Protein AF-A0A8S3TKT0-F1 (afdb_monomer_lite)

Radius of gyration: 25.83 Å; chains: 1; bounding box: 75×50×71 Å

InterPro domains:
  IPR011990 Tetratricopeptide-like helical domain superfamily [G3DSA:1.25.40.10] (31-159)

pLDDT: mean 78.7, std 15.91, range [31.61, 95.31]

Organism: Mytilus edulis (NCBI:txid6550)

Structure (mmCIF, N/CA/C/O backbone):
data_AF-A0A8S3TKT0-F1
#
_entry.id   AF-A0A8S3TKT0-F1
#
loop_
_atom_site.group_PDB
_atom_site.id
_atom_site.type_symbol
_atom_site.label_atom_id
_atom_site.label_alt_id
_atom_site.label_comp_id
_atom_site.label_asym_id
_atom_site.label_entity_id
_atom_site.label_seq_id
_atom_site.pdbx_PDB_ins_code
_atom_site.Cartn_x
_atom_site.Cartn_y
_atom_site.Cartn_z
_atom_site.occupancy
_atom_site.B_iso_or_equiv
_atom_site.auth_seq_id
_atom_site.auth_comp_id
_atom_site.auth_asym_id
_atom_site.auth_atom_id
_atom_site.pdbx_PDB_model_num
ATOM 1 N N . MET A 1 1 ? 49.361 -14.511 18.646 1.00 36.69 1 MET A N 1
ATOM 2 C CA . MET A 1 1 ? 49.150 -13.772 17.383 1.00 36.69 1 MET A CA 1
ATOM 3 C C . MET A 1 1 ? 47.961 -12.845 17.570 1.00 36.69 1 MET A C 1
ATOM 5 O O . MET A 1 1 ? 46.878 -13.327 17.867 1.00 36.69 1 MET A O 1
ATOM 9 N N . LYS A 1 2 ? 48.188 -11.526 17.528 1.00 31.61 2 LYS A N 1
ATOM 10 C CA . LYS A 1 2 ? 47.148 -10.502 17.701 1.00 31.61 2 LYS A CA 1
ATOM 11 C C . LYS A 1 2 ? 46.419 -10.312 16.368 1.00 31.61 2 LYS A C 1
ATOM 13 O O . LYS A 1 2 ? 47.045 -9.884 15.406 1.00 31.61 2 LYS A O 1
ATOM 18 N N . PHE A 1 3 ? 45.121 -10.601 16.321 1.00 34.97 3 PHE A N 1
ATOM 19 C CA . PHE A 1 3 ? 44.248 -10.113 15.254 1.00 34.97 3 PHE A CA 1
ATOM 20 C C . PHE A 1 3 ? 43.991 -8.626 15.510 1.00 34.97 3 PHE A C 1
ATOM 22 O O . PHE A 1 3 ? 43.277 -8.271 16.445 1.00 34.97 3 PHE A O 1
ATOM 29 N N . SER A 1 4 ? 44.623 -7.759 14.723 1.00 37.38 4 SER A N 1
ATOM 30 C CA . SER A 1 4 ? 44.401 -6.315 14.760 1.00 37.38 4 SER A CA 1
ATOM 31 C C . SER A 1 4 ? 43.929 -5.827 13.397 1.00 37.38 4 SER A C 1
ATOM 33 O O . SER A 1 4 ? 44.510 -6.173 12.375 1.00 37.38 4 SER A O 1
ATOM 35 N N . SER A 1 5 ? 42.912 -4.965 13.457 1.00 43.88 5 SER A N 1
ATOM 36 C CA . SER A 1 5 ? 42.604 -3.879 12.519 1.00 43.88 5 SER A CA 1
ATOM 37 C C . SER A 1 5 ? 42.276 -4.237 11.066 1.00 43.88 5 SER A C 1
ATOM 39 O O . SER A 1 5 ? 43.115 -4.083 10.191 1.00 43.88 5 SER A O 1
ATOM 41 N N . ASN A 1 6 ? 41.001 -4.544 10.795 1.00 44.22 6 ASN A N 1
ATOM 42 C CA . ASN A 1 6 ? 40.416 -4.406 9.448 1.00 44.22 6 ASN A CA 1
ATOM 43 C C . ASN A 1 6 ? 39.113 -3.578 9.405 1.00 44.22 6 ASN A C 1
ATOM 45 O O . ASN A 1 6 ? 38.441 -3.528 8.385 1.00 44.22 6 ASN A O 1
ATOM 49 N N . LYS A 1 7 ? 38.742 -2.888 10.497 1.00 43.56 7 LYS A N 1
ATOM 50 C CA . LYS A 1 7 ? 37.567 -1.989 10.511 1.00 43.56 7 LYS A CA 1
ATOM 51 C C . LYS A 1 7 ? 37.851 -0.580 9.975 1.00 43.56 7 LYS A C 1
ATOM 53 O O . LYS A 1 7 ? 36.923 0.095 9.552 1.00 43.56 7 LYS A O 1
ATOM 58 N N . TYR A 1 8 ? 39.111 -0.141 9.980 1.00 43.12 8 TYR A N 1
ATOM 59 C CA . TYR A 1 8 ? 39.478 1.230 9.605 1.00 43.12 8 TYR A CA 1
ATOM 60 C C . TYR A 1 8 ? 39.622 1.451 8.090 1.00 43.12 8 TYR A C 1
ATOM 62 O O . TYR A 1 8 ? 39.417 2.574 7.646 1.00 43.12 8 TYR A O 1
ATOM 70 N N . SER A 1 9 ? 39.907 0.409 7.296 1.00 46.78 9 SER A N 1
ATOM 71 C CA . SER A 1 9 ? 40.050 0.552 5.833 1.00 46.78 9 SER A CA 1
ATOM 72 C C . SER A 1 9 ? 38.696 0.682 5.120 1.00 46.78 9 SER A C 1
ATOM 74 O O . SER A 1 9 ? 38.563 1.443 4.171 1.00 46.78 9 SER A O 1
ATOM 76 N N . TYR A 1 10 ? 37.651 0.021 5.625 1.00 44.25 10 TYR A N 1
ATOM 77 C CA . TYR A 1 10 ? 36.333 0.055 4.985 1.00 44.25 10 TYR A CA 1
ATOM 78 C C . TYR A 1 10 ? 35.676 1.446 5.058 1.00 44.25 10 TYR A C 1
ATOM 80 O O . TYR A 1 10 ? 35.032 1.892 4.114 1.00 44.25 10 TYR A O 1
ATOM 88 N N . PHE A 1 11 ? 35.874 2.167 6.169 1.00 47.75 11 PHE A N 1
ATOM 89 C CA . PHE A 1 11 ? 35.359 3.531 6.344 1.00 47.75 11 PHE A CA 1
ATOM 90 C C . PHE A 1 11 ? 36.111 4.566 5.499 1.00 47.75 11 PHE A C 1
ATOM 92 O O . PHE A 1 11 ? 35.485 5.495 4.985 1.00 47.75 11 PHE A O 1
ATOM 99 N N . SER A 1 12 ? 37.431 4.416 5.326 1.00 55.03 12 SER A N 1
ATOM 100 C CA . SER A 1 12 ? 38.197 5.292 4.432 1.00 55.03 12 SER A CA 1
ATOM 101 C C . SER A 1 12 ? 37.794 5.098 2.973 1.00 55.03 12 SER A C 1
ATOM 103 O O . SER A 1 12 ? 37.697 6.082 2.241 1.00 55.03 12 SER A O 1
ATOM 105 N N . ASP A 1 13 ? 37.477 3.867 2.568 1.00 58.28 13 ASP A N 1
ATOM 106 C CA . ASP A 1 13 ? 37.045 3.559 1.202 1.00 58.28 13 ASP A CA 1
ATOM 107 C C . ASP A 1 13 ? 35.640 4.099 0.915 1.00 58.28 13 ASP A C 1
ATOM 109 O O . ASP A 1 13 ? 35.394 4.637 -0.164 1.00 58.28 13 ASP A O 1
ATOM 113 N N . LEU A 1 14 ? 34.732 4.057 1.895 1.00 59.50 14 LEU A N 1
ATOM 114 C CA . LEU A 1 14 ? 33.384 4.624 1.774 1.00 59.50 14 LEU A CA 1
ATOM 115 C C . LEU A 1 14 ? 33.411 6.153 1.705 1.00 59.50 14 LEU A C 1
ATOM 117 O O . LEU A 1 14 ? 32.697 6.736 0.895 1.00 59.50 14 LEU A O 1
ATOM 121 N N . ASN A 1 15 ? 34.273 6.800 2.493 1.00 64.69 15 ASN A N 1
ATOM 122 C CA . ASN A 1 15 ? 34.452 8.249 2.435 1.00 64.69 15 ASN A CA 1
ATOM 123 C C . ASN A 1 15 ? 35.108 8.670 1.110 1.00 64.69 15 ASN A C 1
ATOM 125 O O . ASN A 1 15 ? 34.650 9.604 0.468 1.00 64.69 15 ASN A O 1
ATOM 129 N N . THR A 1 16 ? 36.121 7.937 0.643 1.00 68.38 16 THR A N 1
ATOM 130 C CA . THR A 1 16 ? 36.757 8.183 -0.664 1.00 68.38 16 THR A CA 1
ATOM 131 C C . THR A 1 16 ? 35.768 7.990 -1.813 1.00 68.38 16 THR A C 1
ATOM 133 O O . THR A 1 16 ? 35.671 8.842 -2.692 1.00 68.38 16 THR A O 1
ATOM 136 N N . THR A 1 17 ? 34.973 6.918 -1.777 1.00 65.12 17 THR A N 1
ATOM 137 C CA . THR A 1 17 ? 33.925 6.649 -2.771 1.00 65.12 17 THR A CA 1
ATOM 138 C C . THR A 1 17 ? 32.843 7.721 -2.719 1.00 65.12 17 THR A C 1
ATOM 140 O O . THR A 1 17 ? 32.454 8.230 -3.763 1.00 65.12 17 THR A O 1
ATOM 143 N N . TYR A 1 18 ? 32.405 8.132 -1.525 1.00 66.06 18 TYR A N 1
ATOM 144 C CA . TYR A 1 18 ? 31.456 9.228 -1.349 1.00 66.06 18 TYR A CA 1
ATOM 145 C C . TYR A 1 18 ? 31.991 10.530 -1.939 1.00 66.06 18 TYR A C 1
ATOM 147 O O . TYR A 1 18 ? 31.267 11.188 -2.671 1.00 66.06 18 TYR A O 1
ATOM 155 N N . GLN A 1 19 ? 33.256 10.880 -1.693 1.00 67.94 19 GLN A N 1
ATOM 156 C CA . GLN A 1 19 ? 33.866 12.082 -2.260 1.00 67.94 19 GLN A CA 1
ATOM 157 C C . GLN A 1 19 ? 33.950 12.001 -3.788 1.00 67.94 19 GLN A C 1
ATOM 159 O O . GLN A 1 19 ? 33.503 12.926 -4.451 1.00 67.94 19 GLN A O 1
ATOM 164 N N . ILE A 1 20 ? 34.417 10.882 -4.355 1.00 67.31 20 ILE A N 1
ATOM 165 C CA . ILE A 1 20 ? 34.498 10.672 -5.813 1.00 67.31 20 ILE A CA 1
ATOM 166 C C . ILE A 1 20 ? 33.113 10.751 -6.462 1.00 67.31 20 ILE A C 1
ATOM 168 O O . ILE A 1 20 ? 32.944 11.370 -7.512 1.00 67.31 20 ILE A O 1
ATOM 172 N N . VAL A 1 21 ? 32.113 10.125 -5.846 1.00 62.31 21 VAL A N 1
ATOM 173 C CA . VAL A 1 21 ? 30.728 10.140 -6.318 1.00 62.31 21 VAL A CA 1
ATOM 174 C C . VAL A 1 21 ? 30.144 11.546 -6.184 1.00 62.31 21 VAL A C 1
ATOM 176 O O . VAL A 1 21 ? 29.580 12.050 -7.142 1.00 62.31 21 VAL A O 1
ATOM 179 N N . ASN A 1 22 ? 30.351 12.229 -5.062 1.00 64.75 22 ASN A N 1
ATOM 180 C CA . ASN A 1 22 ? 29.853 13.583 -4.825 1.00 64.75 22 ASN A CA 1
ATOM 181 C C . ASN A 1 22 ? 30.514 14.632 -5.736 1.00 64.75 22 ASN A C 1
ATOM 183 O O . ASN A 1 22 ? 29.881 15.620 -6.085 1.00 64.75 22 ASN A O 1
ATOM 187 N N . THR A 1 23 ? 31.765 14.420 -6.158 1.00 64.81 23 THR A N 1
ATOM 188 C CA . THR A 1 23 ? 32.443 15.296 -7.128 1.00 64.81 23 THR A CA 1
ATOM 189 C C . THR A 1 23 ? 32.035 15.036 -8.578 1.00 64.81 23 THR A C 1
ATOM 191 O O . THR A 1 23 ? 32.169 15.932 -9.403 1.00 64.81 23 THR A O 1
ATOM 194 N N . ASN A 1 24 ? 31.555 13.827 -8.903 1.00 62.38 24 ASN A N 1
ATOM 195 C CA . ASN A 1 24 ? 31.247 13.417 -10.281 1.00 62.38 24 ASN A CA 1
ATOM 196 C C . ASN A 1 24 ? 29.740 13.285 -10.574 1.00 62.38 24 ASN A C 1
ATOM 198 O O . ASN A 1 24 ? 29.344 13.264 -11.739 1.00 62.38 24 ASN A O 1
ATOM 202 N N . ILE A 1 25 ? 28.889 13.193 -9.549 1.00 61.44 25 ILE A N 1
ATOM 203 C CA . ILE A 1 25 ? 27.432 13.241 -9.679 1.00 61.44 25 ILE A CA 1
ATOM 204 C C . ILE A 1 25 ? 27.006 14.703 -9.604 1.00 61.44 25 ILE A C 1
ATOM 206 O O . ILE A 1 25 ? 26.959 15.308 -8.538 1.00 61.44 25 ILE A O 1
ATOM 210 N N . VAL A 1 26 ? 26.667 15.261 -10.763 1.00 63.19 26 VAL A N 1
ATOM 211 C CA . VAL A 1 26 ? 26.196 16.646 -10.891 1.00 63.19 26 VAL A CA 1
ATOM 212 C C . VAL A 1 26 ? 24.841 16.845 -10.187 1.00 63.19 26 VAL A C 1
ATOM 214 O O . VAL A 1 26 ? 24.571 17.934 -9.684 1.00 63.19 26 VAL A O 1
ATOM 217 N N . HIS A 1 27 ? 24.009 15.798 -10.077 1.00 69.75 27 HIS A N 1
ATOM 218 C CA . HIS A 1 27 ? 22.681 15.856 -9.451 1.00 69.75 27 HIS A CA 1
ATOM 219 C C . HIS A 1 27 ? 22.395 14.630 -8.577 1.00 69.75 27 HIS A C 1
ATOM 221 O O . HIS A 1 27 ? 22.236 13.515 -9.075 1.00 69.75 27 HIS A O 1
ATOM 227 N N . TRP A 1 28 ? 22.302 14.845 -7.267 1.00 78.81 28 TRP A N 1
ATOM 228 C CA . TRP A 1 28 ? 21.787 13.839 -6.343 1.00 78.81 28 TRP A CA 1
ATOM 229 C C . TRP A 1 28 ? 20.269 13.700 -6.495 1.00 78.81 28 TRP A C 1
ATOM 231 O O . TRP A 1 28 ? 19.602 14.724 -6.670 1.00 78.81 28 TRP A O 1
ATOM 241 N N . PRO A 1 29 ? 19.712 12.475 -6.384 1.00 82.69 29 PRO A N 1
ATOM 242 C CA . PRO A 1 29 ? 18.270 12.284 -6.359 1.00 82.69 29 PRO A CA 1
ATOM 243 C C . PRO A 1 29 ? 17.635 13.159 -5.279 1.00 82.69 29 PRO A C 1
ATOM 245 O O . PRO A 1 29 ? 18.009 13.097 -4.104 1.00 82.69 29 PRO A O 1
ATOM 248 N N . GLY A 1 30 ? 16.692 13.992 -5.696 1.00 87.06 30 GLY A N 1
ATOM 249 C CA . GLY A 1 30 ? 15.984 14.911 -4.825 1.00 87.06 30 GLY A CA 1
ATOM 250 C C . GLY A 1 30 ? 14.761 14.270 -4.178 1.00 87.06 30 GLY A C 1
ATOM 251 O O . GLY A 1 30 ? 14.436 13.095 -4.365 1.00 87.06 30 GLY A O 1
ATOM 252 N N . GLU A 1 31 ? 14.008 15.083 -3.439 1.00 87.69 31 GLU A N 1
ATOM 253 C CA . GLU A 1 31 ? 12.739 14.646 -2.855 1.00 87.69 31 GLU A CA 1
ATOM 254 C C . GLU A 1 31 ? 11.741 14.171 -3.924 1.00 87.69 31 GLU A C 1
ATOM 256 O O . GLU A 1 31 ? 11.019 13.193 -3.706 1.00 87.69 31 GLU A O 1
ATOM 261 N N . TYR A 1 32 ? 11.751 14.821 -5.093 1.00 89.62 32 TYR A N 1
ATOM 262 C CA . TYR A 1 32 ? 10.941 14.433 -6.244 1.00 89.62 32 TYR A CA 1
ATOM 263 C C . TYR A 1 32 ? 11.237 13.000 -6.697 1.00 89.62 32 TYR A C 1
ATOM 265 O O . TYR A 1 32 ? 10.304 12.216 -6.858 1.00 89.62 32 TYR A O 1
ATOM 273 N N . ASP A 1 33 ? 12.511 12.628 -6.828 1.00 90.88 33 ASP A N 1
ATOM 274 C CA . ASP A 1 33 ? 12.913 11.293 -7.282 1.00 90.88 33 ASP A CA 1
ATOM 275 C C . ASP A 1 33 ? 12.504 10.214 -6.279 1.00 90.88 33 ASP A C 1
ATOM 277 O O . ASP A 1 33 ? 12.024 9.145 -6.661 1.00 90.88 33 ASP A O 1
ATOM 281 N N . VAL A 1 34 ? 12.607 10.511 -4.979 1.00 90.25 34 VAL A N 1
ATOM 282 C CA . VAL A 1 34 ? 12.120 9.613 -3.922 1.00 90.25 34 VAL A CA 1
ATOM 283 C C . VAL A 1 34 ? 10.603 9.449 -4.011 1.00 90.25 34 VAL A C 1
ATOM 285 O O . VAL A 1 34 ? 10.096 8.328 -3.914 1.00 90.25 34 VAL A O 1
ATOM 288 N N . LYS A 1 35 ? 9.866 10.547 -4.222 1.00 92.75 35 LYS A N 1
ATOM 289 C CA . LYS A 1 35 ? 8.407 10.506 -4.369 1.00 92.75 35 LYS A CA 1
ATOM 290 C C . LYS A 1 35 ? 7.990 9.705 -5.603 1.00 92.75 35 LYS A C 1
ATOM 292 O O . LYS A 1 35 ? 7.137 8.825 -5.493 1.00 92.75 35 LYS A O 1
ATOM 297 N N . ALA A 1 36 ? 8.626 9.964 -6.742 1.00 91.00 36 ALA A N 1
ATOM 298 C CA . ALA A 1 36 ? 8.388 9.256 -7.993 1.00 91.00 36 ALA A CA 1
ATOM 299 C C . ALA A 1 36 ? 8.711 7.758 -7.864 1.00 91.00 36 ALA A C 1
ATOM 301 O O . ALA A 1 36 ? 7.937 6.919 -8.322 1.00 91.00 36 ALA A O 1
ATOM 302 N N . SER A 1 37 ? 9.795 7.408 -7.167 1.00 92.88 37 SER A N 1
ATOM 303 C CA . SER A 1 37 ? 10.180 6.013 -6.912 1.00 92.88 37 SER A CA 1
ATOM 304 C C . SER A 1 37 ? 9.150 5.281 -6.050 1.00 92.88 37 SER A C 1
ATOM 306 O O . SER A 1 37 ? 8.748 4.163 -6.373 1.00 92.88 37 SER A O 1
ATOM 308 N N . ALA A 1 38 ? 8.651 5.916 -4.986 1.00 94.38 38 ALA A N 1
ATOM 309 C CA . ALA A 1 38 ? 7.592 5.340 -4.160 1.00 94.38 38 ALA A CA 1
ATOM 310 C C . ALA A 1 38 ? 6.272 5.185 -4.938 1.00 94.38 38 ALA A C 1
ATOM 312 O O . ALA A 1 38 ? 5.616 4.150 -4.837 1.00 94.38 38 ALA A O 1
ATOM 313 N N . GLN A 1 39 ? 5.901 6.166 -5.770 1.00 93.62 39 GLN A N 1
ATOM 314 C CA . GLN A 1 39 ? 4.744 6.050 -6.665 1.00 93.62 39 GLN A CA 1
ATOM 315 C C . GLN A 1 39 ? 4.913 4.904 -7.669 1.00 93.62 39 GLN A C 1
ATOM 317 O O . GLN A 1 39 ? 3.972 4.145 -7.902 1.00 93.62 39 GLN A O 1
ATOM 322 N N . ALA A 1 40 ? 6.105 4.741 -8.248 1.00 92.19 40 ALA A N 1
ATOM 323 C CA . ALA A 1 40 ? 6.408 3.627 -9.138 1.00 92.19 40 ALA A CA 1
ATOM 324 C C . ALA A 1 40 ? 6.264 2.281 -8.412 1.00 92.19 40 ALA A C 1
ATOM 326 O O . ALA A 1 40 ? 5.635 1.370 -8.948 1.00 92.19 40 ALA A O 1
ATOM 327 N N . LEU A 1 41 ? 6.745 2.171 -7.170 1.00 93.06 41 LEU A N 1
ATOM 328 C CA . LEU A 1 41 ? 6.590 0.969 -6.350 1.00 93.06 41 LEU A CA 1
ATOM 329 C C . LEU A 1 41 ? 5.115 0.645 -6.054 1.00 93.06 41 LEU A C 1
ATOM 331 O O . LEU A 1 41 ? 4.695 -0.503 -6.203 1.00 93.06 41 LEU A O 1
ATOM 335 N N . LEU A 1 42 ? 4.307 1.651 -5.703 1.00 92.69 42 LEU A N 1
ATOM 336 C CA . LEU A 1 42 ? 2.859 1.497 -5.505 1.00 92.69 42 LEU A CA 1
ATOM 337 C C . LEU A 1 42 ? 2.154 1.039 -6.792 1.00 92.69 42 LEU A C 1
ATOM 339 O O . LEU A 1 42 ? 1.292 0.157 -6.761 1.00 92.69 42 LEU A O 1
ATOM 343 N N . ARG A 1 43 ? 2.558 1.579 -7.949 1.00 88.69 43 ARG A N 1
ATOM 344 C CA . ARG A 1 43 ? 2.063 1.126 -9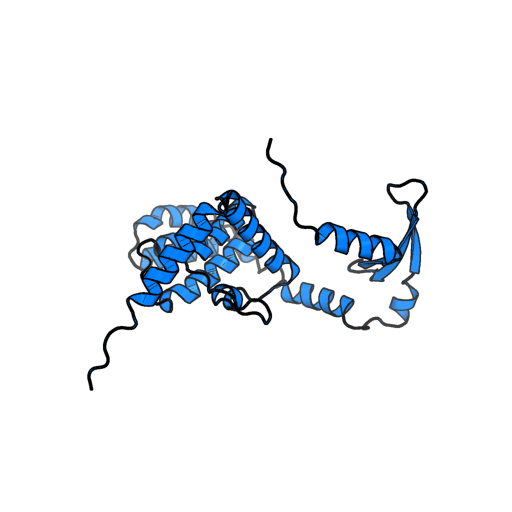.258 1.00 88.69 43 ARG A CA 1
ATOM 345 C C . ARG A 1 43 ? 2.456 -0.324 -9.517 1.00 88.69 43 ARG A C 1
ATOM 347 O O . ARG A 1 43 ? 1.588 -1.121 -9.859 1.00 88.69 43 ARG A O 1
ATOM 354 N N . LEU A 1 44 ? 3.720 -0.695 -9.306 1.00 87.69 44 LEU A N 1
ATOM 355 C CA . LEU A 1 44 ? 4.177 -2.080 -9.454 1.00 87.69 44 LEU A CA 1
ATOM 356 C C . LEU A 1 44 ? 3.362 -3.032 -8.575 1.00 87.69 44 LEU A C 1
ATOM 358 O O . LEU A 1 44 ? 2.955 -4.090 -9.048 1.00 87.69 44 LEU A O 1
ATOM 362 N N . ARG A 1 45 ? 3.054 -2.646 -7.331 1.00 87.75 45 ARG A N 1
ATOM 363 C CA . ARG A 1 45 ? 2.191 -3.441 -6.451 1.00 87.75 45 ARG A CA 1
ATOM 364 C C . ARG A 1 45 ? 0.786 -3.575 -7.027 1.00 87.75 45 ARG A C 1
ATOM 366 O O . ARG A 1 45 ? 0.258 -4.680 -7.052 1.00 87.75 45 ARG A O 1
ATOM 373 N N . THR A 1 46 ? 0.222 -2.486 -7.540 1.00 80.75 46 THR A N 1
ATOM 374 C CA . THR A 1 46 ? -1.123 -2.466 -8.134 1.00 80.75 46 THR A CA 1
ATOM 375 C C . THR A 1 46 ? -1.234 -3.375 -9.363 1.00 80.75 46 THR A C 1
ATOM 377 O O . THR A 1 46 ? -2.259 -4.023 -9.548 1.00 80.75 46 THR A O 1
ATOM 380 N N . PHE A 1 47 ? -0.197 -3.436 -10.204 1.00 79.69 47 PHE A N 1
ATOM 381 C CA . PHE A 1 47 ? -0.214 -4.233 -11.437 1.00 79.69 47 PHE A CA 1
ATOM 382 C C . PHE A 1 47 ? 0.222 -5.684 -11.228 1.00 79.69 47 PHE A C 1
ATOM 384 O O . PHE A 1 47 ? -0.401 -6.607 -11.751 1.00 79.69 47 PHE A O 1
ATOM 391 N N . TYR A 1 48 ? 1.304 -5.894 -10.480 1.00 81.06 48 TYR A N 1
ATOM 392 C CA . TYR A 1 48 ? 1.939 -7.204 -10.351 1.00 81.06 48 TYR A CA 1
ATOM 393 C C . TYR A 1 48 ? 1.609 -7.916 -9.047 1.00 81.06 48 TYR A C 1
ATOM 395 O O . TYR A 1 48 ? 1.873 -9.110 -8.926 1.00 81.06 48 TYR A O 1
ATOM 403 N N . TYR A 1 49 ? 1.030 -7.212 -8.075 1.00 81.06 49 TYR A N 1
ATOM 404 C CA . TYR A 1 49 ? 0.619 -7.784 -6.800 1.00 81.06 49 TYR A CA 1
ATOM 405 C C . TYR A 1 49 ? 1.750 -8.549 -6.093 1.00 81.06 49 TYR A C 1
ATOM 407 O O . TYR A 1 49 ? 1.518 -9.584 -5.464 1.00 81.06 49 TYR A O 1
ATOM 415 N N . PHE A 1 50 ? 2.975 -8.012 -6.113 1.00 84.88 50 PHE A N 1
ATOM 416 C CA . PHE A 1 50 ? 4.093 -8.582 -5.355 1.00 84.88 50 PHE A CA 1
ATOM 417 C C . PHE A 1 50 ? 3.822 -8.528 -3.849 1.00 84.88 50 PHE A C 1
ATOM 419 O O . PHE A 1 50 ? 3.226 -7.577 -3.354 1.00 84.88 50 PHE A O 1
ATOM 426 N N . ASN A 1 51 ? 4.256 -9.526 -3.092 1.00 88.12 51 ASN A N 1
ATOM 427 C CA . ASN A 1 51 ? 3.982 -9.588 -1.660 1.00 88.12 51 ASN A CA 1
ATOM 428 C C . ASN A 1 51 ? 4.675 -8.422 -0.906 1.00 88.12 51 ASN A C 1
ATOM 430 O O . ASN A 1 51 ? 5.900 -8.323 -0.934 1.00 88.12 51 ASN A O 1
ATOM 434 N N . ILE A 1 52 ? 3.896 -7.558 -0.235 1.00 92.12 52 ILE A N 1
ATOM 435 C CA . ILE A 1 52 ? 4.408 -6.386 0.510 1.00 92.12 52 ILE A CA 1
ATOM 436 C C . ILE A 1 52 ? 5.372 -6.825 1.608 1.00 92.12 52 ILE A C 1
ATOM 438 O O . ILE A 1 52 ? 6.408 -6.200 1.813 1.00 92.12 52 ILE A O 1
ATOM 442 N N . ASP A 1 53 ? 5.065 -7.934 2.278 1.00 90.69 53 ASP A N 1
ATOM 443 C CA . ASP A 1 53 ? 5.915 -8.459 3.328 1.00 90.69 53 ASP A CA 1
ATOM 444 C C . ASP A 1 53 ? 7.292 -8.890 2.795 1.00 90.69 53 ASP A C 1
ATOM 446 O O . ASP A 1 53 ? 8.333 -8.582 3.381 1.00 90.69 53 ASP A O 1
ATOM 450 N N . LYS A 1 54 ? 7.321 -9.548 1.637 1.00 90.19 54 LYS A N 1
ATOM 451 C CA . LYS A 1 54 ? 8.582 -9.862 0.958 1.00 90.19 54 LYS A CA 1
ATOM 452 C C . LYS A 1 54 ? 9.313 -8.589 0.524 1.00 90.19 54 LYS A C 1
ATOM 454 O O . LYS A 1 54 ? 10.504 -8.466 0.792 1.00 90.19 54 LYS A O 1
ATOM 459 N N . ALA A 1 55 ? 8.598 -7.624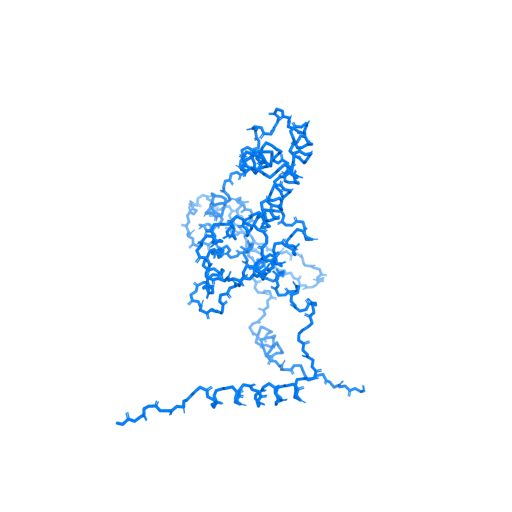 -0.052 1.00 91.25 55 ALA A N 1
ATOM 460 C CA . ALA A 1 55 ? 9.190 -6.388 -0.558 1.00 91.25 55 ALA A CA 1
ATOM 461 C C . ALA A 1 55 ? 9.827 -5.532 0.543 1.00 91.25 55 ALA A C 1
ATOM 463 O O . ALA A 1 55 ? 10.938 -5.043 0.361 1.00 91.25 55 ALA A O 1
ATOM 464 N N . ILE A 1 56 ? 9.177 -5.399 1.705 1.00 91.75 56 ILE A N 1
ATOM 465 C CA . ILE A 1 56 ? 9.760 -4.696 2.860 1.00 91.75 56 ILE A CA 1
ATOM 466 C C . ILE A 1 56 ? 11.046 -5.392 3.322 1.00 91.75 56 ILE A C 1
ATOM 468 O O . ILE A 1 56 ? 12.012 -4.725 3.669 1.00 91.75 56 ILE A O 1
ATOM 472 N N . ASN A 1 57 ? 11.110 -6.721 3.240 1.00 89.62 57 ASN A N 1
ATOM 473 C CA . ASN A 1 57 ? 12.313 -7.487 3.574 1.00 89.62 57 ASN A CA 1
ATOM 474 C C . ASN A 1 57 ? 13.369 -7.492 2.450 1.00 89.62 57 ASN A C 1
ATOM 476 O O . ASN A 1 57 ? 14.326 -8.260 2.520 1.00 89.62 57 ASN A O 1
ATOM 480 N N . GLY A 1 58 ? 13.202 -6.665 1.414 1.00 89.56 58 GLY A N 1
ATOM 481 C CA . GLY A 1 58 ? 14.149 -6.571 0.309 1.00 89.56 58 GLY A CA 1
ATOM 482 C C . GLY A 1 58 ? 14.040 -7.729 -0.680 1.00 8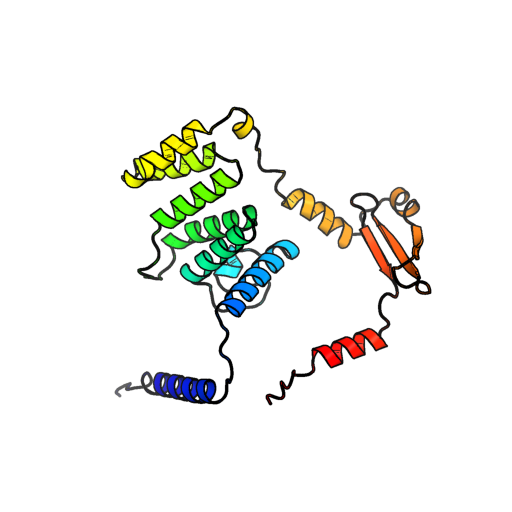9.56 58 GLY A C 1
ATOM 483 O O . GLY A 1 58 ? 15.010 -8.040 -1.353 1.00 89.56 58 GLY A O 1
ATOM 484 N N . VAL A 1 59 ? 12.892 -8.399 -0.776 1.00 90.44 59 VAL A N 1
ATOM 485 C CA . VAL A 1 59 ? 12.656 -9.445 -1.782 1.00 90.44 59 VAL A CA 1
ATOM 486 C C . VAL A 1 59 ? 11.526 -9.007 -2.698 1.00 90.44 59 VAL A C 1
ATOM 488 O O . VAL A 1 59 ? 10.360 -8.976 -2.293 1.00 90.44 59 VAL A O 1
ATOM 491 N N . LEU A 1 60 ? 11.864 -8.675 -3.941 1.00 85.62 60 LEU A N 1
ATOM 492 C CA . LEU A 1 60 ? 10.897 -8.269 -4.953 1.00 85.62 60 LEU A CA 1
ATOM 493 C C . LEU A 1 60 ? 10.910 -9.294 -6.085 1.00 85.62 60 LEU A C 1
ATOM 495 O O . LEU A 1 60 ? 11.897 -9.424 -6.798 1.00 85.62 60 LEU A O 1
ATOM 499 N N . PHE A 1 61 ? 9.802 -10.022 -6.239 1.00 82.44 61 PHE A N 1
ATOM 500 C CA . PHE A 1 61 ? 9.736 -11.205 -7.104 1.00 82.44 61 PHE A CA 1
ATOM 501 C C . PHE A 1 61 ? 10.784 -12.247 -6.678 1.00 82.44 61 PHE A C 1
ATOM 503 O O . PHE A 1 61 ? 10.627 -12.812 -5.594 1.00 82.44 61 PHE A O 1
ATOM 510 N N . ASP A 1 62 ? 11.830 -12.437 -7.481 1.00 82.44 62 ASP A N 1
ATOM 511 C CA . ASP A 1 62 ? 12.941 -13.363 -7.237 1.00 82.44 62 ASP A CA 1
ATOM 512 C C . ASP A 1 62 ? 14.282 -12.633 -7.011 1.00 82.44 62 ASP A C 1
ATOM 514 O O . ASP A 1 62 ? 15.308 -13.276 -6.798 1.00 82.44 62 ASP A O 1
ATOM 518 N N . ASP A 1 63 ? 14.271 -11.294 -7.011 1.00 82.62 63 ASP A N 1
ATOM 519 C CA . ASP A 1 63 ? 15.460 -10.470 -6.811 1.00 82.62 63 ASP A CA 1
ATOM 520 C C . ASP A 1 63 ? 15.587 -9.980 -5.365 1.00 82.62 63 ASP A C 1
ATOM 522 O O . ASP A 1 63 ? 14.607 -9.650 -4.682 1.00 82.62 63 ASP A O 1
ATOM 526 N N . HIS A 1 64 ? 16.839 -9.877 -4.917 1.00 87.94 64 HIS A N 1
ATOM 527 C CA . HIS A 1 64 ? 17.204 -9.348 -3.609 1.00 87.94 64 HIS A CA 1
ATOM 528 C C . HIS A 1 64 ? 17.652 -7.887 -3.710 1.00 87.94 64 HIS A C 1
ATOM 530 O O . HIS A 1 64 ? 18.563 -7.531 -4.454 1.00 87.94 64 HIS A O 1
ATOM 536 N N . CYS A 1 65 ? 17.016 -7.044 -2.911 1.00 86.56 65 CYS A N 1
ATOM 537 C CA . CYS A 1 65 ? 17.257 -5.620 -2.750 1.00 86.56 65 CYS A CA 1
ATOM 538 C C . CYS A 1 65 ? 17.558 -5.307 -1.278 1.00 86.56 65 CYS A C 1
ATOM 540 O O . CYS A 1 65 ? 17.429 -6.156 -0.395 1.00 86.56 65 CYS A O 1
ATOM 542 N N . GLN A 1 66 ? 17.932 -4.060 -0.997 1.00 87.06 66 GLN A N 1
ATOM 543 C CA . GLN A 1 66 ? 18.031 -3.593 0.385 1.00 87.06 66 GLN A CA 1
ATOM 544 C C . GLN A 1 66 ? 16.637 -3.595 1.043 1.00 87.06 66 GLN A C 1
ATOM 546 O O . GLN A 1 66 ? 15.694 -3.075 0.438 1.00 87.06 66 GLN A O 1
ATOM 551 N N . PRO A 1 67 ? 16.487 -4.161 2.256 1.00 89.88 67 PRO A N 1
ATOM 552 C CA . PRO A 1 67 ? 15.244 -4.081 3.012 1.00 89.88 67 PRO A CA 1
ATOM 553 C C . PRO A 1 67 ? 14.840 -2.633 3.290 1.00 89.88 67 PRO A C 1
ATOM 555 O O . PRO A 1 67 ? 15.687 -1.770 3.531 1.00 89.88 67 PRO A O 1
ATOM 558 N N . LEU A 1 68 ? 13.535 -2.380 3.293 1.00 89.94 68 LEU A N 1
ATOM 559 C CA . LEU A 1 68 ? 12.981 -1.085 3.656 1.00 89.94 68 LEU A CA 1
ATOM 560 C C . LEU A 1 68 ? 12.943 -0.956 5.176 1.00 89.94 68 LEU A C 1
ATOM 562 O O . LEU A 1 68 ? 12.363 -1.791 5.871 1.00 89.94 68 LEU A O 1
ATOM 566 N N . ASN A 1 69 ? 13.517 0.127 5.689 1.00 88.88 69 ASN A N 1
ATOM 567 C CA . ASN A 1 69 ? 13.354 0.476 7.092 1.00 88.88 69 ASN A CA 1
ATOM 568 C C . ASN A 1 69 ? 11.938 1.046 7.350 1.00 88.88 69 ASN A C 1
ATOM 570 O O . ASN A 1 69 ? 11.260 1.494 6.417 1.00 88.88 69 ASN A O 1
ATOM 574 N N . PRO A 1 70 ? 11.463 1.057 8.606 1.00 89.88 70 PRO A N 1
ATOM 575 C CA . PRO A 1 70 ? 10.114 1.530 8.919 1.00 89.88 70 PRO A CA 1
ATOM 576 C C . PRO A 1 70 ? 9.822 2.971 8.468 1.00 89.88 70 PRO A C 1
ATOM 578 O O . PRO A 1 70 ? 8.719 3.255 8.005 1.00 89.88 70 PRO A O 1
ATOM 581 N N . SER A 1 71 ? 10.806 3.874 8.548 1.00 89.12 71 SER A N 1
ATOM 582 C CA . SER A 1 71 ? 10.671 5.273 8.116 1.00 89.12 71 SER A CA 1
ATOM 583 C C . SER A 1 71 ? 10.424 5.390 6.603 1.00 89.12 71 SER A C 1
ATOM 585 O O . SER A 1 71 ? 9.549 6.135 6.152 1.00 89.12 71 SER A O 1
ATOM 587 N N . GLN A 1 72 ? 11.115 4.577 5.800 1.00 91.38 72 GLN A N 1
ATOM 588 C CA . GLN A 1 72 ? 10.891 4.472 4.357 1.00 91.38 72 GLN A CA 1
ATOM 589 C C . GLN A 1 72 ? 9.499 3.915 4.042 1.00 91.38 72 GLN A C 1
ATOM 591 O O . GLN A 1 72 ? 8.811 4.449 3.169 1.00 91.38 72 GLN A O 1
ATOM 596 N N . VAL A 1 73 ? 9.050 2.892 4.777 1.00 93.50 73 VAL A N 1
ATOM 597 C CA . VAL A 1 73 ? 7.690 2.348 4.631 1.00 93.50 73 VAL A CA 1
ATOM 598 C C . VAL A 1 73 ? 6.639 3.405 4.980 1.00 93.50 73 VAL A C 1
ATOM 600 O O . VAL A 1 73 ? 5.679 3.586 4.231 1.00 93.50 73 VAL A O 1
ATOM 603 N N . LEU A 1 74 ? 6.848 4.178 6.048 1.00 92.31 74 LEU A N 1
ATOM 604 C CA . LEU A 1 74 ? 5.965 5.283 6.421 1.00 92.31 74 LEU A CA 1
ATOM 605 C C . LEU A 1 74 ? 5.894 6.359 5.328 1.00 92.31 74 LEU A C 1
ATOM 607 O O . LEU A 1 74 ? 4.816 6.890 5.052 1.00 92.31 74 LEU A O 1
ATOM 611 N N . LYS A 1 75 ? 7.013 6.648 4.652 1.00 93.19 75 LYS A N 1
ATOM 612 C CA . LYS A 1 75 ? 7.031 7.564 3.503 1.00 93.19 75 LYS A CA 1
ATOM 613 C C . LYS A 1 75 ? 6.202 7.026 2.331 1.00 93.19 75 LYS A C 1
ATOM 615 O O . LYS A 1 75 ? 5.445 7.792 1.739 1.00 93.19 75 LYS A O 1
ATOM 620 N N . ILE A 1 76 ? 6.278 5.725 2.035 1.00 95.31 76 ILE A N 1
ATOM 621 C CA . ILE A 1 76 ? 5.438 5.076 1.009 1.00 95.31 76 ILE A CA 1
ATOM 622 C C . ILE A 1 76 ? 3.950 5.198 1.368 1.00 95.31 76 ILE A C 1
ATOM 624 O O . ILE A 1 76 ? 3.150 5.559 0.506 1.00 95.31 76 ILE A O 1
ATOM 628 N N . ILE A 1 77 ? 3.582 4.963 2.633 1.00 94.56 77 ILE A N 1
ATOM 629 C CA . ILE A 1 77 ? 2.196 5.087 3.117 1.00 94.56 77 ILE A CA 1
ATOM 630 C C . ILE A 1 77 ? 1.675 6.515 2.916 1.00 94.56 77 ILE A C 1
ATOM 632 O O . ILE A 1 77 ? 0.599 6.694 2.351 1.00 94.56 77 ILE A O 1
ATOM 636 N N . ARG A 1 78 ? 2.446 7.536 3.314 1.00 93.12 78 ARG A N 1
ATOM 637 C CA . ARG A 1 78 ? 2.064 8.949 3.121 1.00 93.12 78 ARG A CA 1
ATOM 638 C C . ARG A 1 78 ? 1.855 9.281 1.648 1.00 93.12 78 ARG A C 1
ATOM 640 O O . ARG A 1 78 ? 0.832 9.844 1.287 1.00 93.12 78 ARG A O 1
ATOM 647 N N . ILE A 1 79 ? 2.774 8.843 0.789 1.00 94.75 79 ILE A N 1
ATOM 648 C CA . ILE A 1 79 ? 2.658 9.048 -0.657 1.00 94.75 79 ILE A CA 1
ATOM 649 C C . ILE A 1 79 ? 1.418 8.338 -1.214 1.00 94.75 79 ILE A C 1
ATOM 651 O O . ILE A 1 79 ? 0.748 8.890 -2.082 1.00 94.75 79 ILE A O 1
ATOM 655 N N . ALA A 1 80 ? 1.070 7.148 -0.722 1.00 93.81 80 ALA A N 1
ATOM 656 C CA . ALA A 1 80 ? -0.162 6.475 -1.122 1.00 93.81 80 ALA A CA 1
ATOM 657 C C . ALA A 1 80 ? -1.410 7.289 -0.732 1.00 93.81 80 ALA A C 1
ATOM 659 O O . ALA A 1 80 ? -2.296 7.464 -1.569 1.00 93.81 80 ALA A O 1
ATOM 660 N N . ILE A 1 81 ? -1.455 7.840 0.487 1.00 90.75 81 ILE A N 1
ATOM 661 C CA . ILE A 1 81 ? -2.551 8.707 0.959 1.00 90.75 81 ILE A CA 1
ATOM 662 C C . ILE A 1 81 ? -2.653 9.972 0.099 1.00 90.75 81 ILE A C 1
ATOM 664 O O . ILE A 1 81 ? -3.735 10.273 -0.400 1.00 90.75 81 ILE A O 1
ATOM 668 N N . ASP A 1 82 ? -1.533 10.654 -0.157 1.00 91.62 82 ASP A N 1
ATOM 669 C CA . ASP A 1 82 ? -1.481 11.872 -0.983 1.00 91.62 82 ASP A CA 1
ATOM 670 C C . ASP A 1 82 ? -2.012 11.649 -2.410 1.00 91.62 82 ASP A C 1
ATOM 672 O O . ASP A 1 82 ? -2.450 12.585 -3.074 1.00 91.62 82 ASP A O 1
ATOM 676 N N . ASN A 1 83 ? -1.963 10.406 -2.899 1.00 89.56 83 ASN A N 1
ATOM 677 C CA . ASN A 1 83 ? -2.466 10.008 -4.214 1.00 89.56 83 ASN A CA 1
ATOM 678 C C . ASN A 1 83 ? -3.849 9.327 -4.147 1.00 89.56 83 ASN A C 1
ATOM 680 O O . ASN A 1 83 ? -4.273 8.712 -5.124 1.00 89.56 83 ASN A O 1
ATOM 684 N N . ASN A 1 84 ? -4.552 9.420 -3.013 1.00 88.12 84 ASN A N 1
ATOM 685 C CA . ASN A 1 84 ? -5.862 8.809 -2.766 1.00 88.12 84 ASN A CA 1
ATOM 686 C C . ASN A 1 84 ? -5.891 7.275 -2.966 1.00 88.12 84 ASN A C 1
ATOM 688 O O . ASN A 1 84 ? -6.909 6.682 -3.323 1.00 88.12 84 ASN A O 1
ATOM 692 N N . LEU A 1 85 ? -4.761 6.603 -2.731 1.00 89.12 85 LEU A N 1
ATOM 693 C CA . LEU A 1 85 ? -4.625 5.147 -2.793 1.00 89.12 85 LEU A CA 1
ATOM 694 C C . LEU A 1 85 ? -4.831 4.537 -1.399 1.00 89.12 85 LEU A C 1
ATOM 696 O O . LEU A 1 85 ? -3.957 3.843 -0.877 1.00 89.12 85 LEU A O 1
ATOM 700 N N . LEU A 1 86 ? -5.994 4.791 -0.788 1.00 88.44 86 LEU A N 1
ATOM 701 C CA . LEU A 1 86 ? -6.293 4.418 0.607 1.00 88.44 86 LEU A CA 1
ATOM 702 C C . LEU A 1 86 ? -6.129 2.914 0.880 1.00 88.44 86 LEU A C 1
ATOM 704 O O . LEU A 1 86 ? -5.618 2.521 1.925 1.00 88.44 86 LEU A O 1
ATOM 708 N N . ASN A 1 87 ? -6.494 2.064 -0.084 1.00 88.56 87 ASN A N 1
ATOM 709 C CA . ASN A 1 87 ? -6.317 0.616 0.037 1.00 88.56 87 ASN A CA 1
ATOM 710 C C . ASN A 1 87 ? -4.842 0.201 0.096 1.00 88.56 87 ASN A C 1
ATOM 712 O O . ASN A 1 87 ? -4.491 -0.659 0.900 1.00 88.56 87 ASN A O 1
ATOM 716 N N . GLU A 1 88 ? -3.978 0.808 -0.721 1.00 90.06 88 GLU A N 1
ATOM 717 C CA . GLU A 1 88 ? -2.540 0.534 -0.667 1.00 90.06 88 GLU A CA 1
ATOM 718 C C . GLU A 1 88 ? -1.948 1.087 0.629 1.00 90.06 88 GLU A C 1
ATOM 720 O O . GLU A 1 88 ? -1.253 0.361 1.336 1.00 90.06 88 GLU A O 1
ATOM 725 N N . ALA A 1 89 ? -2.296 2.323 1.003 1.00 93.50 89 ALA A N 1
ATOM 726 C CA . ALA A 1 89 ? -1.873 2.916 2.269 1.00 93.50 89 ALA A CA 1
ATOM 727 C C . ALA A 1 89 ? -2.204 2.003 3.460 1.00 93.50 89 ALA A C 1
ATOM 729 O O . ALA A 1 89 ? -1.335 1.736 4.289 1.00 93.50 89 ALA A O 1
ATOM 730 N N . ARG A 1 90 ? -3.427 1.454 3.501 1.00 93.81 90 ARG A N 1
ATOM 731 C CA . ARG A 1 90 ? -3.866 0.488 4.515 1.00 93.81 90 ARG A CA 1
ATOM 732 C C . ARG A 1 90 ? -2.996 -0.768 4.522 1.00 93.81 90 ARG A C 1
ATOM 734 O O . ARG A 1 90 ? -2.483 -1.139 5.572 1.00 93.81 90 ARG A O 1
ATOM 741 N N . LEU A 1 91 ? -2.813 -1.412 3.367 1.00 92.50 91 LEU A N 1
ATOM 742 C CA . LEU A 1 91 ? -2.048 -2.660 3.256 1.00 92.50 91 LEU A CA 1
ATOM 743 C C . LEU A 1 91 ? -0.585 -2.488 3.687 1.00 92.50 91 LEU A C 1
ATOM 745 O O . LEU A 1 91 ? -0.048 -3.336 4.399 1.00 92.50 91 LEU A O 1
ATOM 749 N N . TRP A 1 92 ? 0.054 -1.393 3.275 1.00 94.88 92 TRP A N 1
ATOM 750 C CA . TRP A 1 92 ? 1.423 -1.070 3.675 1.00 94.88 92 TRP A CA 1
ATOM 751 C C . TRP A 1 92 ? 1.519 -0.723 5.167 1.00 94.88 92 TRP A C 1
ATOM 753 O O . TRP A 1 92 ? 2.470 -1.145 5.822 1.00 94.88 92 TRP A O 1
ATOM 763 N N . CYS A 1 93 ? 0.527 -0.022 5.724 1.00 94.88 93 CYS A N 1
ATOM 764 C CA . CYS A 1 93 ? 0.475 0.318 7.148 1.00 94.88 93 CYS A CA 1
ATOM 765 C C . CYS A 1 93 ? 0.283 -0.919 8.041 1.00 94.88 93 CYS A C 1
ATOM 767 O O . CYS A 1 93 ? 1.014 -1.104 9.011 1.00 94.88 93 CYS A O 1
ATOM 769 N N . GLU A 1 94 ? -0.615 -1.833 7.671 1.00 93.38 94 GLU A N 1
ATOM 770 C CA . GLU A 1 94 ? -0.780 -3.116 8.367 1.00 93.38 94 GLU A CA 1
ATOM 771 C C . GLU A 1 94 ? 0.497 -3.965 8.310 1.00 93.38 94 GLU A C 1
ATOM 773 O O . GLU A 1 94 ? 0.912 -4.542 9.316 1.00 93.38 94 GLU A O 1
ATOM 778 N N . ALA A 1 95 ? 1.149 -4.028 7.145 1.00 92.94 95 ALA A N 1
ATOM 779 C CA . ALA A 1 95 ? 2.406 -4.756 6.984 1.00 92.94 95 ALA A CA 1
ATOM 780 C C . ALA A 1 95 ? 3.556 -4.142 7.800 1.00 92.94 95 ALA A C 1
ATOM 782 O O . ALA A 1 95 ? 4.456 -4.869 8.230 1.00 92.94 95 ALA A O 1
ATOM 783 N N . LEU A 1 96 ? 3.531 -2.824 8.019 1.00 92.94 96 LEU A N 1
ATOM 784 C CA . LEU A 1 96 ? 4.463 -2.129 8.899 1.00 92.94 96 LEU A CA 1
ATOM 785 C C . LEU A 1 96 ? 4.219 -2.506 10.365 1.00 92.94 96 LEU A C 1
ATOM 787 O O . LEU A 1 96 ? 5.146 -2.976 11.021 1.00 92.94 96 LEU A O 1
ATOM 791 N N . LEU A 1 97 ? 2.980 -2.380 10.854 1.00 91.56 97 LEU A N 1
ATOM 792 C CA . LEU A 1 97 ? 2.618 -2.709 12.241 1.00 91.56 97 LEU A CA 1
ATOM 793 C C . LEU A 1 97 ? 2.932 -4.165 12.599 1.00 91.56 97 LEU A C 1
ATOM 795 O O . LEU A 1 97 ? 3.484 -4.427 13.663 1.00 91.56 97 LEU A O 1
ATOM 799 N N . ARG A 1 98 ? 2.685 -5.118 11.688 1.00 90.38 98 ARG A N 1
ATOM 800 C CA . ARG A 1 98 ? 3.059 -6.531 11.900 1.00 90.38 98 ARG A CA 1
ATOM 801 C C . ARG A 1 98 ? 4.560 -6.742 12.117 1.00 90.38 98 ARG A C 1
ATOM 803 O O . ARG A 1 98 ? 4.946 -7.749 12.704 1.00 90.38 98 ARG A O 1
ATOM 810 N N . ARG A 1 99 ? 5.405 -5.841 11.609 1.00 85.00 99 ARG A N 1
ATOM 811 C CA . ARG A 1 99 ? 6.868 -5.950 11.682 1.00 85.00 99 ARG A CA 1
ATOM 812 C C . ARG A 1 99 ? 7.491 -5.219 12.853 1.00 85.00 99 ARG A C 1
ATOM 814 O O . ARG A 1 99 ? 8.555 -5.657 13.278 1.00 85.00 99 ARG A O 1
ATOM 821 N N . LEU A 1 100 ? 6.871 -4.147 13.349 1.00 84.62 100 LEU A N 1
ATOM 822 C CA . LEU A 1 100 ? 7.439 -3.335 14.432 1.00 84.62 100 LEU A CA 1
ATOM 823 C C . LEU A 1 100 ? 7.944 -4.171 15.626 1.00 84.62 100 LEU A C 1
ATOM 825 O O . LEU A 1 100 ? 9.064 -3.915 16.067 1.00 84.62 100 LEU A O 1
ATOM 829 N N . PRO A 1 101 ? 7.240 -5.231 16.085 1.00 78.69 101 PRO A N 1
ATOM 830 C CA . PRO A 1 101 ? 7.719 -6.052 17.202 1.00 78.69 101 PRO A CA 1
ATOM 831 C C . PRO A 1 101 ? 9.013 -6.831 16.916 1.00 78.69 101 PRO A C 1
ATOM 833 O O . PRO A 1 101 ? 9.701 -7.253 17.841 1.00 78.69 101 PRO A O 1
ATOM 836 N N . PHE A 1 102 ? 9.336 -7.064 15.641 1.00 72.69 102 PHE A N 1
ATOM 837 C CA . PHE A 1 102 ? 10.456 -7.903 15.202 1.00 72.69 102 PHE A CA 1
ATOM 838 C C . PHE A 1 102 ? 11.622 -7.099 14.623 1.00 72.69 102 PHE A C 1
ATOM 840 O O . PHE A 1 102 ? 12.687 -7.656 14.352 1.00 72.69 102 PHE A O 1
ATOM 847 N N . THR A 1 103 ? 11.443 -5.798 14.396 1.00 65.31 103 THR A N 1
ATOM 848 C CA . THR A 1 103 ? 12.506 -4.948 13.869 1.00 65.31 103 THR A CA 1
ATOM 849 C C . THR A 1 103 ? 13.505 -4.605 14.966 1.00 65.31 103 THR A C 1
ATOM 851 O O . THR A 1 103 ? 13.173 -3.927 15.928 1.00 65.31 103 THR A O 1
ATOM 854 N N . SER A 1 104 ? 14.769 -4.992 14.779 1.00 56.25 104 SER A N 1
ATOM 855 C CA . SER A 1 104 ? 15.896 -4.561 15.623 1.00 56.25 104 SER A CA 1
ATOM 856 C C . SER A 1 104 ? 16.285 -3.087 15.421 1.00 56.25 104 SER A C 1
ATOM 858 O O . SER A 1 104 ? 17.290 -2.632 15.966 1.00 56.25 104 SER A O 1
ATOM 860 N N . TYR A 1 105 ? 15.545 -2.354 14.585 1.00 56.19 105 TYR A N 1
ATOM 861 C CA . TYR A 1 105 ? 15.786 -0.949 14.294 1.00 56.19 105 TYR A CA 1
ATOM 862 C C . TYR A 1 105 ? 15.292 -0.097 15.465 1.00 56.19 105 TYR A C 1
ATOM 864 O O . TYR A 1 105 ? 14.102 0.176 15.584 1.00 56.19 105 TYR A O 1
ATOM 872 N N . GLN A 1 106 ? 16.222 0.348 16.310 1.00 54.12 106 GLN A N 1
ATOM 873 C CA . GLN A 1 106 ? 16.016 1.482 17.212 1.00 54.12 106 GLN A CA 1
ATOM 874 C C . GLN A 1 106 ? 16.017 2.779 16.389 1.00 54.12 106 GLN A C 1
ATOM 876 O O . GLN A 1 106 ? 16.955 3.566 16.451 1.00 54.12 106 GLN A O 1
ATOM 881 N N . ASP A 1 107 ? 15.021 2.967 15.528 1.00 61.66 107 ASP A N 1
ATOM 882 C CA . ASP A 1 107 ? 14.810 4.270 14.904 1.00 61.66 107 ASP A CA 1
ATOM 883 C C . ASP A 1 107 ? 13.971 5.098 15.879 1.00 61.66 107 ASP A C 1
ATOM 885 O O . ASP A 1 107 ? 12.769 4.873 16.033 1.00 61.66 107 ASP A O 1
ATOM 889 N N . GLU A 1 108 ? 14.631 6.026 16.576 1.00 59.72 108 GLU A N 1
ATOM 890 C CA . GLU A 1 108 ? 14.031 6.907 17.592 1.00 59.72 108 GLU A CA 1
ATOM 891 C C . GLU A 1 108 ? 12.827 7.706 17.057 1.00 59.72 108 GLU A C 1
ATOM 893 O O . GLU A 1 108 ? 12.021 8.215 17.832 1.00 59.72 108 GLU A O 1
ATOM 898 N N . ASN A 1 109 ? 12.668 7.792 15.733 1.00 66.06 109 ASN A N 1
ATOM 899 C CA . ASN A 1 109 ? 11.601 8.549 15.085 1.00 66.06 109 ASN A CA 1
ATOM 900 C C . ASN A 1 109 ? 10.315 7.745 14.837 1.00 66.06 109 ASN A C 1
ATOM 902 O O . ASN A 1 109 ? 9.333 8.307 14.341 1.00 66.06 109 ASN A O 1
ATOM 906 N N . ILE A 1 110 ? 10.292 6.442 15.134 1.00 78.50 110 ILE A N 1
ATOM 907 C CA . ILE A 1 110 ? 9.091 5.622 14.954 1.00 78.50 110 ILE A CA 1
ATOM 908 C C . ILE A 1 110 ? 8.243 5.685 16.219 1.00 78.50 110 ILE A C 1
ATOM 910 O O . ILE A 1 110 ? 8.572 5.100 17.246 1.00 78.50 110 ILE A O 1
ATOM 914 N N . ASN A 1 111 ? 7.094 6.343 16.111 1.00 86.06 111 ASN A N 1
ATOM 915 C CA . ASN A 1 111 ? 6.081 6.335 17.154 1.00 86.06 111 ASN A CA 1
ATOM 916 C C . ASN A 1 111 ? 4.962 5.348 16.780 1.00 86.06 111 ASN A C 1
ATOM 918 O O . ASN A 1 111 ? 4.150 5.624 15.895 1.00 86.06 111 ASN A O 1
ATOM 922 N N . GLU A 1 112 ? 4.922 4.197 17.453 1.00 87.38 112 GLU A N 1
ATOM 923 C CA . GLU A 1 112 ? 3.924 3.146 17.218 1.00 87.38 112 GLU A CA 1
ATOM 924 C C . GLU A 1 112 ? 2.485 3.637 17.438 1.00 87.38 112 GLU A C 1
ATOM 926 O O . GLU A 1 112 ? 1.602 3.318 16.636 1.00 87.38 112 GLU A O 1
ATOM 931 N N . LEU A 1 113 ? 2.247 4.479 18.452 1.00 89.69 113 LEU A N 1
ATOM 932 C CA . LEU A 1 113 ? 0.949 5.122 18.676 1.00 89.69 113 LEU A CA 1
ATOM 933 C C . LEU A 1 113 ? 0.546 5.967 17.461 1.00 89.69 113 LEU A C 1
ATOM 935 O O . LEU A 1 113 ? -0.593 5.895 16.997 1.00 89.69 113 LEU A O 1
ATOM 939 N N . ALA A 1 114 ? 1.480 6.744 16.906 1.00 89.38 114 ALA A N 1
ATOM 940 C CA . ALA A 1 114 ? 1.207 7.557 15.723 1.00 89.38 114 ALA A CA 1
ATOM 941 C C . ALA A 1 114 ? 0.849 6.690 14.506 1.00 89.38 114 ALA A C 1
ATOM 943 O O . ALA A 1 114 ? -0.038 7.058 13.739 1.00 89.38 114 ALA A O 1
ATOM 944 N N . ILE A 1 115 ? 1.488 5.527 14.335 1.00 91.75 115 ILE A N 1
ATOM 945 C CA . ILE A 1 115 ? 1.180 4.600 13.235 1.00 91.75 115 ILE A CA 1
ATOM 946 C C . ILE A 1 115 ? -0.215 3.983 13.410 1.00 91.75 115 ILE A C 1
ATOM 948 O O . ILE A 1 115 ? -0.970 3.919 12.440 1.00 91.75 115 ILE A O 1
ATOM 952 N N . HIS A 1 116 ? -0.603 3.599 14.629 1.00 93.31 116 HIS A N 1
ATOM 953 C CA . HIS A 1 116 ? -1.963 3.120 14.891 1.00 93.31 116 HIS A CA 1
ATOM 954 C C . HIS A 1 116 ? -3.019 4.202 14.624 1.00 93.31 116 HIS A C 1
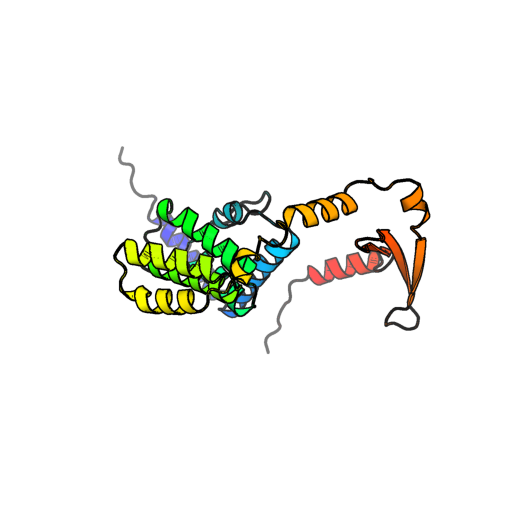ATOM 956 O O . HIS A 1 116 ? -4.032 3.918 13.981 1.00 93.31 116 HIS A O 1
ATOM 962 N N . ARG A 1 117 ? -2.762 5.456 15.021 1.00 92.94 117 ARG A N 1
ATOM 963 C CA . ARG A 1 117 ? -3.635 6.598 14.690 1.00 92.94 117 ARG A CA 1
ATOM 964 C C . ARG A 1 117 ? -3.720 6.833 13.181 1.00 92.94 117 ARG A C 1
ATOM 966 O O . ARG A 1 117 ? -4.813 7.040 12.660 1.00 92.94 117 ARG A O 1
ATOM 973 N N . PHE A 1 118 ? -2.602 6.720 12.454 1.00 91.31 118 PHE A N 1
ATOM 974 C CA . PHE A 1 118 ? -2.603 6.760 10.986 1.00 91.31 118 PHE A CA 1
ATOM 975 C C . PHE A 1 118 ? -3.476 5.654 10.388 1.00 91.31 118 PHE A C 1
ATOM 977 O O . PHE A 1 118 ? -4.262 5.926 9.483 1.00 91.31 118 PHE A O 1
ATOM 984 N N . LEU A 1 119 ? -3.373 4.418 10.886 1.00 94.69 119 LEU A N 1
ATOM 985 C CA . LEU A 1 119 ? -4.196 3.310 10.407 1.00 94.69 119 LEU A CA 1
ATOM 986 C C . LEU A 1 119 ? -5.688 3.549 10.674 1.00 94.69 119 LEU A C 1
ATOM 988 O O . LEU A 1 119 ? -6.500 3.353 9.768 1.00 94.69 119 LEU A O 1
ATOM 992 N N . ALA A 1 120 ? -6.047 4.014 11.874 1.00 93.94 120 ALA A N 1
ATOM 993 C CA . ALA A 1 120 ? -7.422 4.377 12.208 1.00 93.94 120 ALA A CA 1
ATOM 994 C C . ALA A 1 120 ? -7.957 5.469 11.267 1.00 93.94 120 ALA A C 1
ATOM 996 O O . ALA A 1 120 ? -9.050 5.330 10.719 1.00 93.94 120 ALA A O 1
ATOM 997 N N . ALA A 1 121 ? -7.160 6.505 10.989 1.00 92.00 121 ALA A N 1
ATOM 998 C CA . ALA A 1 121 ? -7.530 7.558 10.048 1.00 92.00 121 ALA A CA 1
ATOM 999 C C . ALA A 1 121 ? -7.746 7.030 8.620 1.00 92.00 121 ALA A C 1
ATOM 1001 O O . ALA A 1 121 ? -8.727 7.406 7.977 1.00 92.00 121 ALA A O 1
ATOM 1002 N N . ILE A 1 122 ? -6.887 6.123 8.135 1.00 92.88 122 ILE A N 1
ATOM 1003 C CA . ILE A 1 122 ? -7.053 5.476 6.822 1.00 92.88 122 ILE A CA 1
ATOM 1004 C C . ILE A 1 122 ? -8.368 4.687 6.775 1.00 92.88 122 ILE A C 1
ATOM 1006 O O . ILE A 1 122 ? -9.115 4.799 5.804 1.00 92.88 122 ILE A O 1
ATOM 1010 N N . TYR A 1 123 ? -8.680 3.915 7.821 1.00 91.56 123 TYR A N 1
ATOM 1011 C CA . TYR A 1 123 ? -9.941 3.175 7.907 1.00 91.56 123 TYR A CA 1
ATOM 1012 C C . TYR A 1 123 ? -11.158 4.101 7.917 1.00 91.56 123 TYR A C 1
ATOM 1014 O O . TYR A 1 123 ? -12.126 3.840 7.204 1.00 91.56 123 TYR A O 1
ATOM 1022 N N . ASN A 1 124 ? -11.091 5.202 8.662 1.00 90.62 124 ASN A N 1
ATOM 1023 C CA . ASN A 1 124 ? -12.153 6.198 8.715 1.00 90.62 124 ASN A CA 1
ATOM 1024 C C . ASN A 1 124 ? -12.379 6.864 7.347 1.00 90.62 124 ASN A C 1
ATOM 1026 O O . ASN A 1 124 ? -13.515 6.983 6.898 1.00 90.62 124 ASN A O 1
ATOM 1030 N N . GLN A 1 125 ? -11.303 7.238 6.644 1.00 87.94 125 GLN A N 1
ATOM 1031 C CA . GLN A 1 125 ? -11.372 7.790 5.283 1.00 87.94 125 GLN A CA 1
ATOM 1032 C C . GLN A 1 125 ? -11.910 6.782 4.261 1.00 87.94 125 GLN A C 1
ATOM 1034 O O . GLN A 1 125 ? -12.572 7.170 3.302 1.00 87.94 125 GLN A O 1
ATOM 1039 N N . ALA A 1 126 ? -11.651 5.489 4.468 1.00 84.62 126 ALA A N 1
ATOM 1040 C CA . ALA A 1 126 ? -12.195 4.414 3.646 1.00 84.62 126 ALA A CA 1
ATOM 1041 C C . ALA A 1 126 ? -13.678 4.099 3.943 1.00 84.62 126 ALA A C 1
ATOM 1043 O O . ALA A 1 126 ? -14.241 3.222 3.291 1.00 84.62 126 ALA A O 1
ATOM 1044 N N . GLY A 1 127 ? -14.308 4.789 4.905 1.00 84.69 127 GLY A N 1
ATOM 1045 C CA . GLY A 1 127 ? -15.698 4.566 5.320 1.00 84.69 127 GLY A CA 1
ATOM 1046 C C . GLY A 1 127 ? -15.885 3.424 6.322 1.00 84.69 127 GLY A C 1
ATOM 1047 O O . GLY A 1 127 ? -17.008 3.045 6.620 1.00 84.69 127 GLY A O 1
ATOM 1048 N N . MET A 1 128 ? -14.800 2.866 6.865 1.00 86.50 128 MET A N 1
ATOM 1049 C CA . MET A 1 128 ? -14.842 1.775 7.843 1.00 86.50 128 MET A CA 1
ATOM 1050 C C . MET A 1 128 ? -14.778 2.325 9.275 1.00 86.50 128 MET A C 1
ATOM 1052 O O . MET A 1 128 ? -13.854 2.009 10.033 1.00 86.50 128 MET A O 1
ATOM 1056 N N . HIS A 1 129 ? -15.753 3.157 9.649 1.00 89.38 129 HIS A N 1
ATOM 1057 C CA . HIS A 1 129 ? -15.741 3.912 10.909 1.00 89.38 129 HIS A CA 1
ATOM 1058 C C . HIS A 1 129 ? -15.674 3.006 12.146 1.00 89.38 129 HIS A C 1
ATOM 1060 O O . HIS A 1 129 ? -14.907 3.283 13.065 1.00 89.38 129 HIS A O 1
ATOM 1066 N N . LYS A 1 130 ? -16.378 1.863 12.132 1.00 89.69 130 LYS A N 1
ATOM 1067 C CA . LYS A 1 130 ? -16.328 0.862 13.216 1.00 89.69 130 LYS A CA 1
ATOM 1068 C C . LYS A 1 130 ? -14.910 0.339 13.462 1.00 89.69 130 LYS A C 1
ATOM 1070 O O . LYS A 1 130 ? -14.422 0.409 14.581 1.00 89.69 130 LYS A O 1
ATOM 1075 N N . LYS A 1 131 ? -14.206 -0.096 12.408 1.00 90.88 131 LYS A N 1
ATOM 1076 C CA . LYS A 1 131 ? -12.817 -0.575 12.535 1.00 90.88 131 LYS A CA 1
ATOM 1077 C C . LYS A 1 131 ? -11.869 0.526 12.996 1.00 90.88 131 LYS A C 1
ATOM 1079 O O . LYS A 1 131 ? -10.965 0.261 13.781 1.00 90.88 131 LYS A O 1
ATOM 1084 N N . ALA A 1 132 ? -12.061 1.745 12.496 1.00 92.81 132 ALA A N 1
ATOM 1085 C CA . ALA A 1 132 ? -11.271 2.889 12.925 1.00 92.81 132 ALA A CA 1
ATOM 1086 C C . ALA A 1 132 ? -11.452 3.156 14.429 1.00 92.81 132 ALA A C 1
ATOM 1088 O O . ALA A 1 132 ? -10.464 3.309 15.144 1.00 92.81 132 ALA A O 1
ATOM 1089 N N . ALA A 1 133 ? -12.698 3.148 14.911 1.00 92.94 133 ALA A N 1
ATOM 1090 C CA . ALA A 1 133 ? -13.021 3.309 16.323 1.00 92.94 133 ALA A CA 1
ATOM 1091 C C . ALA A 1 133 ? -12.476 2.154 17.180 1.00 92.94 133 ALA A C 1
ATOM 1093 O O . ALA A 1 133 ? -11.916 2.414 18.239 1.00 92.94 133 ALA A O 1
ATOM 1094 N N . ASP A 1 134 ? -12.559 0.904 16.712 1.00 93.44 134 ASP A N 1
ATOM 1095 C CA . ASP A 1 134 ? -12.029 -0.266 17.428 1.00 93.44 134 ASP A CA 1
ATOM 1096 C C . ASP A 1 134 ? -10.512 -0.160 17.663 1.00 93.44 134 ASP A C 1
ATOM 1098 O O . ASP A 1 134 ? -10.028 -0.479 18.750 1.00 93.44 134 ASP A O 1
ATOM 1102 N N . ILE A 1 135 ? -9.754 0.326 16.671 1.00 93.69 135 ILE A N 1
ATOM 1103 C CA . ILE A 1 135 ? -8.306 0.562 16.811 1.00 93.69 135 ILE A CA 1
ATOM 1104 C C . ILE A 1 135 ? -8.039 1.619 17.889 1.00 93.69 135 ILE A C 1
ATOM 1106 O O . ILE A 1 135 ? -7.189 1.413 18.754 1.00 93.69 135 ILE A O 1
ATOM 1110 N N . LEU A 1 136 ? -8.763 2.741 17.860 1.00 94.19 136 LEU A N 1
ATOM 1111 C CA . LEU A 1 136 ? -8.589 3.805 18.853 1.00 94.19 136 LEU A CA 1
ATOM 1112 C C . LEU A 1 136 ? -9.017 3.356 20.256 1.00 94.19 136 LEU A C 1
ATOM 1114 O O . LEU A 1 136 ? -8.337 3.672 21.226 1.00 94.19 136 LEU A O 1
ATOM 1118 N N . LEU A 1 137 ? -10.072 2.546 20.367 1.00 93.44 137 LEU A N 1
ATOM 1119 C CA . LEU A 1 137 ? -10.517 1.973 21.636 1.00 93.44 137 LEU A CA 1
ATOM 1120 C C . LEU A 1 137 ? -9.432 1.099 22.275 1.00 93.44 137 LEU A C 1
ATOM 1122 O O . LEU A 1 137 ? -9.206 1.192 23.480 1.00 93.44 137 LEU A O 1
ATOM 1126 N N . GLN A 1 138 ? -8.745 0.271 21.483 1.00 92.81 138 GLN A N 1
ATOM 1127 C CA . GLN A 1 138 ? -7.630 -0.546 21.975 1.00 92.81 138 GLN A CA 1
ATOM 1128 C C . GLN A 1 138 ? -6.484 0.322 22.512 1.00 92.81 138 GLN A C 1
ATOM 1130 O O . GLN A 1 138 ? -5.882 -0.016 23.533 1.00 92.81 138 GLN A O 1
ATOM 1135 N N . LEU A 1 139 ? -6.208 1.462 21.872 1.00 92.31 139 LEU A N 1
ATOM 1136 C CA . LEU A 1 139 ? -5.205 2.420 22.343 1.00 92.31 139 LEU A CA 1
ATOM 1137 C C . LEU A 1 139 ? -5.634 3.105 23.648 1.00 92.31 139 LEU A C 1
ATOM 1139 O O . LEU A 1 139 ? -4.846 3.135 24.595 1.00 92.31 139 LEU A O 1
ATOM 1143 N N . THR A 1 140 ? -6.882 3.575 23.740 1.00 90.62 140 THR A N 1
ATOM 1144 C CA . THR A 1 140 ? -7.455 4.137 24.975 1.00 90.62 140 THR A CA 1
ATOM 1145 C C . THR A 1 140 ? -7.367 3.133 26.128 1.00 90.62 140 THR A C 1
ATOM 1147 O O . THR A 1 140 ? -6.893 3.466 27.213 1.00 90.62 140 THR A O 1
ATOM 1150 N N . GLN A 1 141 ? -7.746 1.871 25.892 1.00 90.62 141 GLN A N 1
ATOM 1151 C CA . GLN A 1 141 ? -7.663 0.792 26.889 1.00 90.62 141 GLN A CA 1
ATOM 1152 C C . GLN A 1 141 ? -6.223 0.473 27.313 1.00 90.62 141 GLN A C 1
ATOM 1154 O O . GLN A 1 141 ? -5.999 0.039 28.442 1.00 90.62 141 GLN A O 1
ATOM 1159 N N . SER A 1 142 ? -5.252 0.716 26.431 1.00 88.75 142 SER A N 1
ATOM 1160 C CA . SER A 1 142 ? -3.821 0.538 26.705 1.00 88.75 142 SER A CA 1
ATOM 1161 C C . SER A 1 142 ? -3.192 1.728 27.446 1.00 88.75 142 SER A C 1
ATOM 1163 O O . SER A 1 142 ? -1.997 1.702 27.729 1.00 88.75 142 SER A O 1
ATOM 1165 N N . GLY A 1 143 ? -3.980 2.755 27.790 1.00 88.56 143 GLY A N 1
ATOM 1166 C CA . GLY A 1 143 ? -3.545 3.907 28.587 1.00 88.56 143 GLY A CA 1
ATOM 1167 C C . GLY A 1 143 ? -3.259 5.183 27.791 1.00 88.56 143 GLY A C 1
ATOM 1168 O O . GLY A 1 143 ? -2.809 6.163 28.384 1.00 88.56 143 GLY A O 1
ATOM 1169 N N . HIS A 1 144 ? -3.536 5.209 26.484 1.00 89.31 144 HIS A N 1
ATOM 1170 C CA . HIS A 1 144 ? -3.333 6.387 25.633 1.00 89.31 144 HIS A CA 1
ATOM 1171 C C . HIS A 1 144 ? -4.563 7.304 25.605 1.00 89.31 144 HIS A C 1
ATOM 1173 O O . HIS A 1 144 ? -5.275 7.365 24.607 1.00 89.31 144 HIS A O 1
ATOM 1179 N N . SER A 1 145 ? -4.820 8.035 26.693 1.00 87.88 145 SER A N 1
ATOM 1180 C CA . SER A 1 145 ? -5.969 8.964 26.799 1.00 87.88 145 SER A CA 1
ATOM 1181 C C . SER A 1 145 ? -5.979 10.104 25.762 1.00 87.88 145 SER A C 1
ATOM 1183 O O . SER A 1 145 ? -7.003 10.737 25.512 1.00 87.88 145 SER A O 1
ATOM 1185 N N . GLU A 1 146 ? -4.845 10.377 25.113 1.00 89.75 146 GLU A N 1
ATOM 1186 C CA . GLU A 1 146 ? -4.705 11.394 24.070 1.00 89.75 146 GLU A CA 1
ATOM 1187 C C . GLU A 1 146 ? -5.534 11.112 22.804 1.00 89.75 146 GLU A C 1
ATOM 1189 O O . GLU A 1 146 ? -5.737 12.027 22.004 1.00 89.75 146 GLU A O 1
ATOM 1194 N N . VAL A 1 147 ? -6.026 9.880 22.614 1.00 92.00 147 VAL A N 1
ATOM 1195 C CA . VAL A 1 147 ? -6.852 9.494 21.453 1.00 92.00 147 VAL A CA 1
ATOM 1196 C C . VAL A 1 147 ? -8.354 9.463 21.749 1.00 92.00 147 VAL A C 1
ATOM 1198 O O . VAL A 1 147 ? -9.148 9.238 20.837 1.00 92.00 147 VAL A O 1
ATOM 1201 N N . ASP A 1 148 ? -8.774 9.741 22.986 1.00 90.50 148 ASP A N 1
ATOM 1202 C CA . ASP A 1 148 ? -10.172 9.595 23.423 1.00 90.50 148 ASP A CA 1
ATOM 1203 C C . ASP A 1 148 ? -11.136 10.487 22.631 1.00 90.50 148 ASP A C 1
ATOM 1205 O O . ASP A 1 148 ? -12.240 10.076 22.269 1.00 90.50 148 ASP A O 1
ATOM 1209 N N . GLN A 1 149 ? -10.702 11.707 22.305 1.00 91.06 149 GLN A N 1
ATOM 1210 C CA . GLN A 1 149 ? -11.490 12.633 21.489 1.00 91.06 149 GLN A CA 1
ATOM 1211 C C . GLN A 1 149 ? -11.674 12.116 20.055 1.00 91.06 149 GLN A C 1
ATOM 1213 O O . GLN A 1 149 ? -12.757 12.246 19.486 1.00 91.06 149 GLN A O 1
ATOM 1218 N N . GLU A 1 150 ? -10.630 11.514 19.477 1.00 92.12 150 GLU A N 1
ATOM 1219 C CA . GLU A 1 150 ? -10.682 10.919 18.136 1.00 92.12 150 GLU A CA 1
ATOM 1220 C C . GLU A 1 150 ? -11.594 9.690 18.124 1.00 92.12 150 GLU A C 1
ATOM 1222 O O . GLU A 1 150 ? -12.389 9.518 17.198 1.00 92.12 150 GLU A O 1
ATOM 1227 N N . TYR A 1 151 ? -11.524 8.872 19.178 1.00 92.69 151 TYR A N 1
ATOM 1228 C CA . TYR A 1 151 ? -12.383 7.708 19.354 1.00 92.69 151 TYR A CA 1
ATOM 1229 C C . TYR A 1 151 ? -13.863 8.101 19.404 1.00 92.69 151 TYR A C 1
ATOM 1231 O O . TYR A 1 151 ? -14.660 7.566 18.631 1.00 92.69 151 TYR A O 1
ATOM 1239 N N . GLU A 1 152 ? -14.239 9.060 20.256 1.00 91.25 152 GLU A N 1
ATOM 1240 C CA . GLU A 1 152 ? -15.634 9.505 20.343 1.00 91.25 152 GLU A CA 1
ATOM 1241 C C . GLU A 1 152 ? -16.105 10.140 19.026 1.00 91.25 152 GLU A C 1
ATOM 1243 O O . GLU A 1 152 ? -17.225 9.878 18.582 1.00 91.25 152 GLU A O 1
ATOM 1248 N N . PHE A 1 153 ? -15.239 10.882 18.329 1.00 91.00 153 PHE A N 1
ATOM 1249 C CA . PHE A 1 153 ? -15.559 11.407 17.001 1.00 91.00 153 PHE A CA 1
ATOM 1250 C C . PHE A 1 153 ? -15.856 10.283 15.988 1.00 91.00 153 PHE A C 1
ATOM 1252 O O . PHE A 1 153 ? -16.900 10.308 15.331 1.00 91.00 153 PHE A O 1
ATOM 1259 N N . TYR A 1 154 ? -15.011 9.252 15.891 1.00 91.12 154 TYR A N 1
ATOM 1260 C CA . TYR A 1 154 ? -15.243 8.133 14.960 1.00 91.12 154 TYR A CA 1
ATOM 1261 C C . TYR A 1 154 ? -16.466 7.306 15.338 1.00 91.12 154 TYR A C 1
ATOM 1263 O O . TYR A 1 154 ? -17.237 6.914 14.464 1.00 91.12 154 TYR A O 1
ATOM 1271 N N . LYS A 1 155 ? -16.703 7.113 16.634 1.00 89.94 155 LYS A N 1
ATOM 1272 C CA . LYS A 1 155 ? -17.869 6.405 17.162 1.00 89.94 155 LYS A CA 1
ATOM 1273 C C . LYS A 1 155 ? -19.190 7.080 16.796 1.00 89.94 155 LYS A C 1
ATOM 1275 O O . LYS A 1 155 ? -20.144 6.383 16.464 1.00 89.94 155 LYS A O 1
ATOM 1280 N N . THR A 1 156 ? -19.248 8.415 16.789 1.00 89.50 156 THR A N 1
ATOM 1281 C CA . THR A 1 156 ? -20.449 9.144 16.327 1.00 89.50 156 THR A CA 1
ATOM 1282 C C . THR A 1 156 ? -20.721 8.991 14.829 1.00 89.50 156 THR A C 1
ATOM 1284 O O . THR A 1 156 ? -21.847 9.213 14.397 1.00 89.50 156 THR A O 1
ATOM 1287 N N . SER A 1 157 ? -19.714 8.595 14.045 1.00 84.62 157 SER A N 1
ATOM 1288 C CA . SER A 1 157 ? -19.819 8.417 12.591 1.00 84.62 157 SER A CA 1
ATOM 1289 C C . SER A 1 157 ? -20.221 6.993 12.178 1.00 84.62 157 SER A C 1
ATOM 1291 O O . SER A 1 157 ? -20.357 6.729 10.987 1.00 84.62 157 SER A O 1
ATOM 1293 N N . ILE A 1 158 ? -20.406 6.074 13.136 1.00 85.19 158 ILE A N 1
ATOM 1294 C CA . ILE A 1 158 ? -20.782 4.682 12.862 1.00 85.19 158 ILE A CA 1
ATOM 1295 C C . ILE A 1 158 ? -22.259 4.618 12.457 1.00 85.19 158 ILE A C 1
ATOM 1297 O O . ILE A 1 158 ? -23.144 4.888 13.268 1.00 85.19 158 ILE A O 1
ATOM 1301 N N . ASN A 1 159 ? -22.524 4.193 11.221 1.00 78.00 159 ASN A N 1
ATOM 1302 C CA . ASN A 1 159 ? -23.878 3.999 10.691 1.00 78.00 159 ASN A CA 1
ATOM 1303 C C . ASN A 1 159 ? -24.180 2.508 10.450 1.00 78.00 159 ASN A C 1
ATOM 1305 O O . ASN A 1 159 ? -23.272 1.708 10.239 1.00 78.00 159 ASN A O 1
ATOM 1309 N N . GLU A 1 160 ? -25.461 2.116 10.387 1.00 60.66 160 GLU A N 1
ATOM 1310 C CA . GLU A 1 160 ? -25.885 0.718 10.129 1.00 60.66 160 GLU A CA 1
ATOM 1311 C C . GLU A 1 160 ? -25.352 0.142 8.796 1.00 60.66 160 GLU A C 1
ATOM 1313 O O . GLU A 1 160 ? -25.238 -1.071 8.618 1.00 60.66 160 GLU A O 1
ATOM 1318 N N . THR A 1 161 ? -24.990 1.003 7.841 1.00 57.94 161 THR A N 1
ATOM 1319 C CA . THR A 1 161 ? -24.362 0.615 6.570 1.00 57.94 161 THR A CA 1
ATOM 1320 C C . THR A 1 161 ? -22.909 0.157 6.706 1.00 57.94 161 THR A C 1
ATOM 1322 O O . THR A 1 161 ? -22.439 -0.575 5.832 1.00 57.94 161 THR A O 1
ATOM 1325 N N . ASP A 1 162 ? -22.211 0.519 7.786 1.00 58.28 162 ASP A N 1
ATOM 1326 C CA . ASP A 1 162 ? -20.806 0.143 8.006 1.00 58.28 162 ASP A CA 1
ATOM 1327 C C . ASP A 1 162 ? -20.648 -1.359 8.255 1.00 58.28 162 ASP A C 1
ATOM 1329 O O . ASP A 1 162 ? -19.629 -1.947 7.897 1.00 58.28 162 ASP A O 1
ATOM 1333 N N . GLU A 1 163 ? -21.680 -2.020 8.791 1.00 51.22 163 GLU A N 1
ATOM 1334 C CA . GLU A 1 163 ? -21.688 -3.479 8.964 1.00 51.22 163 GLU A CA 1
ATOM 1335 C C . GLU A 1 163 ? -21.776 -4.230 7.628 1.00 51.22 163 GLU A C 1
ATOM 1337 O O . GLU A 1 163 ? -21.388 -5.395 7.538 1.00 51.22 163 GLU A O 1
ATOM 1342 N N . LYS A 1 164 ? -22.259 -3.560 6.572 1.00 49.44 164 LYS A N 1
ATOM 1343 C CA . LYS A 1 164 ? -22.411 -4.127 5.225 1.00 49.44 164 LYS A CA 1
ATOM 1344 C C . LYS A 1 164 ? -21.279 -3.775 4.275 1.00 49.44 164 LYS A C 1
ATOM 1346 O O . LYS A 1 164 ? -21.251 -4.343 3.181 1.00 49.44 164 LYS A O 1
ATOM 1351 N N . GLN A 1 165 ? -20.310 -2.952 4.684 1.00 51.19 165 GLN A N 1
ATOM 1352 C CA . GLN A 1 165 ? -19.000 -2.915 4.030 1.00 51.19 165 GLN A CA 1
ATOM 1353 C C . GLN A 1 165 ? -18.216 -4.188 4.389 1.00 51.19 165 GLN A C 1
ATOM 1355 O O . GLN A 1 165 ? -17.107 -4.169 4.923 1.00 51.19 165 GLN A O 1
ATOM 1360 N N . ASN A 1 166 ? -18.818 -5.334 4.059 1.00 44.03 166 ASN A N 1
ATOM 1361 C CA . ASN A 1 166 ? -18.081 -6.534 3.755 1.00 44.03 166 ASN A CA 1
ATOM 1362 C C . ASN A 1 166 ? -17.045 -6.124 2.726 1.00 44.03 166 ASN A C 1
ATOM 1364 O O . ASN A 1 166 ? -17.395 -5.553 1.691 1.00 44.03 166 ASN A O 1
ATOM 1368 N N . ILE A 1 167 ? -15.788 -6.378 3.089 1.00 50.25 167 ILE A N 1
ATOM 1369 C CA . ILE A 1 167 ? -14.624 -6.482 2.219 1.00 50.25 167 ILE A CA 1
ATOM 1370 C C . ILE A 1 167 ? -15.142 -6.692 0.803 1.00 50.25 167 ILE A C 1
ATOM 1372 O O . ILE A 1 167 ? -15.667 -7.769 0.514 1.00 50.25 167 ILE A O 1
ATOM 1376 N N . ALA A 1 168 ? -15.107 -5.640 -0.025 1.00 44.44 168 ALA A N 1
ATOM 1377 C CA . ALA A 1 168 ? -15.382 -5.788 -1.444 1.00 44.44 168 ALA A CA 1
ATOM 1378 C C . ALA A 1 168 ? -14.608 -7.033 -1.864 1.00 44.44 168 ALA A C 1
ATOM 1380 O O . ALA A 1 168 ? -13.398 -7.040 -1.613 1.00 44.44 168 ALA A O 1
ATOM 1381 N N . LEU A 1 169 ? -15.343 -8.073 -2.301 1.00 42.81 169 LEU A N 1
ATOM 1382 C CA . LEU A 1 169 ? -14.875 -9.426 -2.631 1.00 42.81 169 LEU A CA 1
ATOM 1383 C C . LEU A 1 169 ? -13.360 -9.444 -2.718 1.00 42.81 169 LEU A C 1
ATOM 1385 O O . LEU A 1 169 ? -12.833 -8.746 -3.591 1.00 42.81 169 LEU A O 1
ATOM 1389 N N . THR A 1 170 ? -12.675 -10.136 -1.794 1.00 48.97 170 THR A N 1
ATOM 1390 C CA . THR A 1 170 ? -11.207 -10.176 -1.762 1.00 48.97 170 THR A CA 1
ATOM 1391 C C . THR A 1 170 ? -10.714 -10.262 -3.188 1.00 48.97 170 THR A C 1
ATOM 1393 O O . THR A 1 170 ? -10.996 -11.228 -3.892 1.00 48.97 170 THR A O 1
ATOM 1396 N N . LYS A 1 171 ? -10.055 -9.186 -3.628 1.00 51.81 171 LYS A N 1
ATOM 1397 C CA . LYS A 1 171 ? -9.685 -8.931 -5.022 1.00 51.81 171 LYS A CA 1
ATOM 1398 C C . LYS A 1 171 ? -8.945 -10.115 -5.655 1.00 51.81 171 LYS A C 1
ATOM 1400 O O . LYS A 1 171 ? -8.947 -10.220 -6.870 1.00 51.81 171 LYS A O 1
ATOM 1405 N N . GLU A 1 172 ? -8.396 -11.021 -4.840 1.00 53.50 172 GLU A N 1
ATOM 1406 C CA . GLU A 1 172 ? -7.944 -12.368 -5.206 1.00 53.50 172 GLU A CA 1
ATOM 1407 C C . GLU A 1 172 ? -8.920 -13.166 -6.085 1.00 53.50 172 GLU A C 1
ATOM 1409 O O . GLU A 1 172 ? -8.456 -13.821 -7.013 1.00 53.50 172 GLU A O 1
ATOM 1414 N N . GLU A 1 173 ? -10.237 -13.110 -5.868 1.00 50.47 173 GLU A N 1
ATOM 1415 C CA . GLU A 1 173 ? -11.212 -13.856 -6.683 1.00 50.47 173 GLU A CA 1
ATOM 1416 C C . GLU A 1 173 ? -11.369 -13.251 -8.087 1.00 50.47 173 GLU A C 1
ATOM 1418 O O . GLU A 1 173 ? -11.359 -13.976 -9.086 1.00 50.47 173 GLU A O 1
ATOM 1423 N N . TYR A 1 174 ? -11.426 -11.918 -8.186 1.00 52.28 174 TYR A N 1
ATOM 1424 C CA . TYR A 1 174 ? -11.488 -11.207 -9.469 1.00 52.28 174 TYR A CA 1
ATOM 1425 C C . TYR A 1 174 ? -10.155 -11.311 -10.237 1.00 52.28 174 TYR A C 1
ATOM 1427 O O . TYR A 1 174 ? -10.135 -11.526 -11.452 1.00 52.28 174 TYR A O 1
ATOM 1435 N N . ASP A 1 175 ? -9.031 -11.231 -9.518 1.00 57.78 175 ASP A N 1
ATOM 1436 C CA . ASP A 1 175 ? -7.677 -11.376 -10.054 1.00 57.78 175 ASP A CA 1
ATOM 1437 C C . ASP A 1 175 ? -7.389 -12.797 -10.541 1.00 57.78 175 ASP A C 1
ATOM 1439 O O . ASP A 1 175 ? -6.754 -12.952 -11.584 1.00 57.78 175 ASP A O 1
ATOM 1443 N N . ASN A 1 176 ? -7.835 -13.834 -9.822 1.00 61.81 176 ASN A N 1
ATOM 1444 C CA . ASN A 1 176 ? -7.671 -15.213 -10.280 1.00 61.81 176 ASN A CA 1
ATOM 1445 C C . ASN A 1 176 ? -8.441 -15.442 -11.574 1.00 61.81 176 ASN A C 1
ATOM 1447 O O . ASN A 1 176 ? -7.896 -16.043 -12.493 1.00 61.81 176 ASN A O 1
ATOM 1451 N N . HIS A 1 177 ? -9.660 -14.913 -11.687 1.00 58.56 177 HIS A N 1
ATOM 1452 C CA . HIS A 1 177 ? -10.449 -15.061 -12.905 1.00 58.56 177 HIS A CA 1
ATOM 1453 C C . HIS A 1 177 ? -9.781 -14.357 -14.099 1.00 58.56 177 HIS A C 1
ATOM 1455 O O . HIS A 1 177 ? -9.603 -14.960 -15.155 1.00 58.56 177 HIS A O 1
ATOM 1461 N N . TYR A 1 178 ? -9.308 -13.118 -13.924 1.00 60.09 178 TYR A N 1
ATOM 1462 C CA . TYR A 1 178 ? -8.591 -12.391 -14.979 1.00 60.09 178 TYR A CA 1
ATOM 1463 C C . TYR A 1 178 ? -7.251 -13.050 -15.356 1.00 60.09 178 TYR A C 1
ATOM 1465 O O . TYR A 1 178 ? -6.961 -13.243 -16.537 1.00 60.09 178 TYR A O 1
ATOM 1473 N N . LYS A 1 179 ? -6.434 -13.448 -14.369 1.00 62.81 179 LYS A N 1
ATOM 1474 C CA . LYS A 1 179 ? -5.140 -14.115 -14.608 1.00 62.81 179 LYS A CA 1
ATOM 1475 C C . LYS A 1 179 ? -5.317 -15.485 -15.267 1.00 62.81 179 LYS A C 1
ATOM 1477 O O . LYS A 1 179 ? -4.514 -15.826 -16.133 1.00 62.81 179 LYS A O 1
ATOM 1482 N N . GLN A 1 180 ? -6.361 -16.236 -14.909 1.00 63.88 180 GLN A N 1
ATOM 1483 C CA . GLN A 1 180 ? -6.707 -17.504 -15.560 1.00 63.88 180 GLN A CA 1
ATOM 1484 C C . GLN A 1 180 ? -7.097 -17.292 -17.026 1.00 63.88 180 GLN A C 1
ATOM 1486 O O . GLN A 1 180 ? -6.623 -18.034 -17.880 1.00 63.88 180 GLN A O 1
ATOM 1491 N N . LEU A 1 181 ? -7.872 -16.250 -17.343 1.00 62.88 181 LEU A N 1
ATOM 1492 C CA . LEU A 1 181 ? -8.270 -15.942 -18.724 1.00 62.88 181 LEU A CA 1
ATOM 1493 C C . LEU A 1 181 ? -7.093 -15.557 -19.634 1.00 62.88 181 LEU A C 1
ATOM 1495 O O . LEU A 1 181 ? -7.147 -15.819 -20.834 1.00 62.88 181 LEU A O 1
ATOM 1499 N N . CYS A 1 182 ? -6.042 -14.947 -19.079 1.00 63.00 182 CYS A N 1
ATOM 1500 C CA . CYS A 1 182 ? -4.851 -14.538 -19.832 1.00 63.00 182 CYS A CA 1
ATOM 1501 C C . CYS A 1 182 ? -3.773 -15.631 -19.949 1.00 63.00 182 CYS A C 1
ATOM 1503 O O . CYS A 1 182 ? -2.869 -15.487 -20.768 1.00 63.00 182 CYS A O 1
ATOM 1505 N N . ARG A 1 183 ? -3.812 -16.686 -19.119 1.00 57.47 183 ARG A N 1
ATOM 1506 C CA . ARG A 1 183 ? -2.756 -17.721 -19.053 1.00 57.47 183 ARG A CA 1
ATOM 1507 C C . ARG A 1 183 ? -3.220 -19.118 -19.451 1.00 57.47 183 ARG A C 1
ATOM 1509 O O . ARG A 1 183 ? -2.392 -19.923 -19.864 1.00 57.47 183 ARG A O 1
ATOM 1516 N N . GLU A 1 184 ? -4.510 -19.415 -19.334 1.00 57.72 184 GLU A N 1
ATOM 1517 C CA . GLU A 1 184 ? -5.049 -20.750 -19.578 1.00 57.72 184 GLU A CA 1
ATOM 1518 C C . GLU A 1 184 ? -6.187 -20.707 -20.609 1.00 57.72 184 GLU A C 1
ATOM 1520 O O . GLU A 1 184 ? -7.126 -19.917 -20.506 1.00 57.72 184 GLU A O 1
ATOM 1525 N N . ASN A 1 185 ? -6.137 -21.600 -21.604 1.00 60.34 185 ASN A N 1
ATOM 1526 C CA . ASN A 1 185 ? -7.222 -21.794 -22.572 1.00 60.34 185 ASN A CA 1
ATOM 1527 C C . ASN A 1 185 ? -8.385 -22.552 -21.909 1.00 60.34 185 ASN A C 1
ATOM 1529 O O . ASN A 1 185 ? -8.527 -23.761 -22.067 1.00 60.34 185 ASN A O 1
ATOM 1533 N N . ARG A 1 186 ? -9.204 -21.838 -21.130 1.00 65.25 186 ARG A N 1
ATOM 1534 C CA . ARG A 1 186 ? -10.374 -22.398 -20.424 1.00 65.25 186 ARG A CA 1
ATOM 1535 C C . ARG A 1 186 ? -11.713 -22.167 -21.126 1.00 65.25 186 ARG A C 1
ATOM 1537 O O . ARG A 1 186 ? -12.745 -22.540 -20.577 1.00 65.25 186 ARG A O 1
ATOM 1544 N N . LYS A 1 187 ? -11.728 -21.537 -22.304 1.00 70.62 187 LYS A N 1
ATOM 1545 C CA . LYS A 1 187 ? -12.991 -21.245 -22.991 1.00 70.62 187 LYS A CA 1
ATOM 1546 C C . LYS A 1 187 ? -13.560 -22.505 -23.636 1.00 70.62 187 LYS A C 1
ATOM 1548 O O . LYS A 1 187 ? -12.836 -23.318 -24.207 1.00 70.62 187 LYS A O 1
ATOM 1553 N N . SER A 1 188 ? -14.873 -22.653 -23.576 1.00 77.25 188 SER A N 1
ATOM 1554 C CA . SER A 1 188 ? -15.592 -23.678 -24.325 1.00 77.25 188 SER A CA 1
ATOM 1555 C C . SER A 1 188 ? -15.551 -23.385 -25.837 1.00 77.25 188 SER A C 1
ATOM 1557 O O . SER A 1 188 ? -15.411 -22.228 -26.247 1.00 77.25 188 SER A O 1
ATOM 1559 N N . PRO A 1 189 ? -15.740 -24.395 -26.707 1.00 78.88 189 PRO A N 1
ATOM 1560 C CA . PRO A 1 189 ? -15.828 -24.182 -28.157 1.00 78.88 189 PRO A CA 1
ATOM 1561 C C . PRO A 1 189 ? -16.897 -23.153 -28.570 1.00 78.88 189 PRO A C 1
ATOM 1563 O O . PRO A 1 189 ? -16.719 -22.419 -29.538 1.00 78.88 189 PRO A O 1
ATOM 1566 N N . GLN A 1 190 ? -17.988 -23.063 -27.803 1.00 81.06 190 GLN A N 1
ATOM 1567 C CA . GLN A 1 190 ? -19.091 -22.116 -28.012 1.00 81.06 190 GLN A CA 1
ATOM 1568 C C . GLN A 1 190 ? -18.712 -20.672 -27.656 1.00 81.06 190 GLN A C 1
ATOM 1570 O O . GLN A 1 190 ? -19.284 -19.722 -28.188 1.00 81.06 190 GLN A O 1
ATOM 1575 N N . GLU A 1 191 ? -17.777 -20.486 -26.727 1.00 78.50 191 GLU A N 1
ATOM 1576 C CA . GLU A 1 191 ? -17.241 -19.169 -26.388 1.00 78.50 191 GLU A CA 1
ATOM 1577 C C . GLU A 1 191 ? -16.200 -18.733 -27.414 1.00 78.50 191 GLU A C 1
ATOM 1579 O O . GLU A 1 191 ? -16.240 -17.584 -27.851 1.00 78.50 191 GLU A O 1
ATOM 1584 N N . TYR A 1 192 ? -15.342 -19.651 -27.875 1.00 78.25 192 TYR A N 1
ATOM 1585 C CA . TYR A 1 192 ? -14.407 -19.379 -28.971 1.00 78.25 192 TYR A CA 1
ATOM 1586 C C . TYR A 1 192 ? -15.122 -18.977 -30.261 1.00 78.25 192 TYR A C 1
ATOM 1588 O O . TYR A 1 192 ? -14.678 -18.047 -30.926 1.00 78.25 192 TYR A O 1
ATOM 1596 N N . SER A 1 193 ? -16.256 -19.602 -30.595 1.00 79.44 193 SER A N 1
ATOM 1597 C CA . SER A 1 193 ? -16.998 -19.271 -31.820 1.00 79.44 193 SER A CA 1
ATOM 1598 C C . SER A 1 193 ? -17.589 -17.857 -31.829 1.00 79.44 193 SER A C 1
ATOM 1600 O O . SER A 1 193 ? -18.023 -17.386 -32.875 1.00 79.44 193 SER A O 1
ATOM 1602 N N . LYS A 1 194 ? -17.660 -17.191 -30.669 1.00 82.31 194 LYS A N 1
ATOM 1603 C CA . LYS A 1 194 ? -18.137 -15.805 -30.546 1.00 82.31 194 LYS A CA 1
ATOM 1604 C C . LYS A 1 194 ? -17.004 -14.782 -30.608 1.00 82.31 194 LYS A C 1
ATOM 1606 O O . LYS A 1 194 ? -17.283 -13.586 -30.681 1.00 82.31 194 LYS A O 1
ATOM 1611 N N . LEU A 1 195 ? -15.750 -15.222 -30.531 1.00 82.25 195 LEU A N 1
ATOM 1612 C CA . LEU A 1 195 ? -14.593 -14.348 -30.669 1.00 82.25 195 LEU A CA 1
ATOM 1613 C C . LEU A 1 195 ? -14.374 -14.054 -32.151 1.00 82.25 195 LEU A C 1
ATOM 1615 O O . LEU A 1 195 ? -14.469 -14.943 -32.994 1.00 82.25 195 LEU A O 1
ATOM 1619 N N . TYR A 1 196 ? -14.098 -12.796 -32.473 1.00 86.88 196 TYR A N 1
ATOM 1620 C CA . TYR A 1 196 ? -13.846 -12.375 -33.843 1.00 86.88 196 TYR A CA 1
ATOM 1621 C C . TYR A 1 196 ? -12.777 -11.288 -33.885 1.00 86.88 196 TYR A C 1
ATOM 1623 O O . TYR A 1 196 ? -12.573 -10.543 -32.920 1.00 86.88 196 TYR A O 1
ATOM 1631 N N . CYS A 1 197 ? -12.103 -11.206 -35.028 1.00 89.75 197 CYS A N 1
ATOM 1632 C CA . CYS A 1 197 ? -11.145 -10.154 -35.321 1.00 89.75 197 CYS A CA 1
ATOM 1633 C C . CYS A 1 197 ? -11.819 -9.062 -36.149 1.00 89.75 197 CYS A C 1
ATOM 1635 O O . CYS A 1 197 ? -12.636 -9.348 -37.026 1.00 89.75 197 CYS A O 1
ATOM 1637 N N . PHE A 1 198 ? -11.473 -7.809 -35.887 1.00 90.00 198 PHE A N 1
ATOM 1638 C CA . PHE A 1 198 ? -11.967 -6.671 -36.646 1.00 90.00 198 PHE A CA 1
ATOM 1639 C C . PHE A 1 198 ? -10.894 -5.593 -36.784 1.00 90.00 198 PHE A C 1
ATOM 1641 O O . PHE A 1 198 ? -9.938 -5.513 -36.015 1.00 90.00 198 PHE A O 1
ATOM 1648 N N . SER A 1 199 ? -11.063 -4.755 -37.799 1.00 88.88 199 SER A N 1
ATOM 1649 C CA . SER A 1 199 ? -10.219 -3.591 -38.039 1.00 88.88 199 SER A CA 1
ATOM 1650 C C . SER A 1 199 ? -10.813 -2.395 -37.297 1.00 88.88 199 SER A C 1
ATOM 1652 O O . SER A 1 199 ? -11.933 -1.986 -37.600 1.00 88.88 199 SER A O 1
ATOM 1654 N N . SER A 1 200 ? -10.094 -1.846 -36.318 1.00 87.38 200 SER A N 1
ATOM 1655 C CA . SER A 1 200 ? -10.516 -0.661 -35.567 1.00 87.38 200 SER A CA 1
ATOM 1656 C C . SER A 1 200 ? -9.868 0.591 -36.138 1.00 87.38 200 SER A C 1
ATOM 1658 O O . SER A 1 200 ? -8.652 0.637 -36.324 1.00 87.38 200 SER A O 1
ATOM 1660 N N . VAL A 1 201 ? -10.672 1.628 -36.356 1.00 86.12 201 VAL A N 1
ATOM 1661 C CA . VAL A 1 201 ? -10.168 2.950 -36.739 1.00 86.12 201 VAL A CA 1
ATOM 1662 C C . VAL A 1 201 ? -9.360 3.517 -35.573 1.00 86.12 201 VAL A C 1
ATOM 1664 O O . VAL A 1 201 ? -9.798 3.443 -34.421 1.00 86.12 201 VAL A O 1
ATOM 1667 N N . THR A 1 202 ? -8.170 4.039 -35.860 1.00 81.25 202 THR A N 1
ATOM 1668 C CA . THR A 1 202 ? -7.335 4.717 -34.859 1.00 81.25 202 THR A CA 1
ATOM 1669 C C . THR A 1 202 ? -7.462 6.234 -34.986 1.00 81.25 202 THR A C 1
ATOM 1671 O O . THR A 1 202 ? -8.124 6.745 -35.887 1.00 81.25 202 THR A O 1
ATOM 1674 N N . SER A 1 203 ? -6.819 6.982 -34.087 1.00 82.25 203 SER A N 1
ATOM 1675 C CA . SER A 1 203 ? -6.709 8.441 -34.212 1.00 82.25 203 SER A CA 1
ATOM 1676 C C . SER A 1 203 ? -5.904 8.884 -35.442 1.00 82.25 203 SER A C 1
ATOM 1678 O O . SER A 1 203 ? -5.991 10.047 -35.829 1.00 82.25 203 SER A O 1
ATOM 1680 N N . ILE A 1 204 ? -5.138 7.979 -36.061 1.00 79.56 204 ILE A N 1
ATOM 1681 C CA . ILE A 1 204 ? -4.368 8.226 -37.280 1.00 79.56 204 ILE A CA 1
ATOM 1682 C C . ILE A 1 204 ? -5.239 7.817 -38.486 1.00 79.56 204 ILE A C 1
ATOM 1684 O O . ILE A 1 204 ? -5.506 6.627 -38.658 1.00 79.56 204 ILE A O 1
ATOM 1688 N N . PRO A 1 205 ? -5.667 8.755 -39.357 1.00 78.56 205 PRO A N 1
ATOM 1689 C CA . PRO A 1 205 ? -6.723 8.513 -40.353 1.00 78.56 205 PRO A CA 1
ATOM 1690 C C . PRO A 1 205 ? -6.483 7.382 -41.364 1.00 78.56 205 PRO A C 1
ATOM 1692 O O . PRO A 1 205 ? -7.435 6.842 -41.918 1.00 78.56 205 PRO A O 1
ATOM 1695 N N . TYR A 1 206 ? -5.227 7.038 -41.640 1.00 80.75 206 TYR A N 1
ATOM 1696 C CA . TYR A 1 206 ? -4.833 6.011 -42.614 1.00 80.75 206 TYR A CA 1
ATOM 1697 C C . TYR A 1 206 ? -4.322 4.724 -41.957 1.00 80.75 206 TYR A C 1
ATOM 1699 O O . TYR A 1 206 ? -3.909 3.798 -42.654 1.00 80.75 206 TYR A O 1
ATOM 1707 N N . TYR A 1 207 ? -4.334 4.654 -40.626 1.00 81.12 207 TYR A N 1
ATOM 1708 C CA . TYR A 1 207 ? -3.888 3.488 -39.885 1.00 81.12 207 TYR A CA 1
ATOM 1709 C C . TYR A 1 207 ? -5.073 2.873 -39.145 1.00 81.12 207 TYR A C 1
ATOM 1711 O O . TYR A 1 207 ? -5.680 3.488 -38.266 1.00 81.12 207 TYR A O 1
ATOM 1719 N N . ASN A 1 208 ? -5.390 1.632 -39.500 1.00 84.19 208 ASN A N 1
ATOM 1720 C CA . ASN A 1 208 ? -6.355 0.832 -38.769 1.00 84.19 208 ASN A CA 1
ATOM 1721 C C . ASN A 1 208 ? -5.616 -0.216 -37.945 1.00 84.19 208 ASN A C 1
ATOM 1723 O O . ASN A 1 208 ? -4.751 -0.922 -38.463 1.00 84.19 208 ASN A O 1
ATOM 1727 N N . ALA A 1 209 ? -5.996 -0.348 -36.679 1.00 85.75 209 ALA A N 1
ATOM 1728 C CA . ALA A 1 209 ? -5.444 -1.368 -35.811 1.00 85.75 209 ALA A CA 1
ATOM 1729 C C . ALA A 1 209 ? -6.181 -2.692 -36.026 1.00 85.75 209 ALA A C 1
ATOM 1731 O O . ALA A 1 209 ? -7.415 -2.736 -36.061 1.00 85.75 209 ALA A O 1
ATOM 1732 N N . LYS A 1 210 ? -5.426 -3.784 -36.136 1.00 90.00 210 LYS A N 1
ATOM 1733 C CA . LYS A 1 210 ? -5.991 -5.133 -36.160 1.00 90.00 210 LYS A CA 1
ATOM 1734 C C . LYS A 1 210 ? -6.308 -5.539 -34.728 1.00 90.00 210 LYS A C 1
ATOM 1736 O O . LYS A 1 210 ? -5.405 -5.610 -33.899 1.00 90.00 210 LYS A O 1
ATOM 1741 N N . VAL A 1 211 ? -7.578 -5.784 -34.434 1.00 90.50 211 VAL A N 1
ATOM 1742 C CA . VAL A 1 211 ? -8.039 -6.107 -33.083 1.00 90.50 211 VAL A CA 1
ATOM 1743 C C . VAL A 1 211 ? -8.628 -7.505 -33.066 1.00 90.50 211 VAL A C 1
ATOM 1745 O O . VAL A 1 211 ? -9.499 -7.828 -33.867 1.00 90.50 211 VAL A O 1
ATOM 1748 N N . GLU A 1 212 ? -8.185 -8.322 -32.125 1.00 88.62 212 GLU A N 1
ATOM 1749 C CA . GLU A 1 212 ? -8.778 -9.610 -31.791 1.00 88.62 212 GLU A CA 1
ATOM 1750 C C . GLU A 1 212 ? -9.500 -9.495 -30.449 1.00 88.62 212 GLU A C 1
ATOM 1752 O O . GLU A 1 212 ? -8.948 -8.997 -29.463 1.00 88.62 212 GLU A O 1
ATOM 1757 N N . ILE A 1 213 ? -10.747 -9.962 -30.385 1.00 88.06 213 ILE A N 1
ATOM 1758 C CA . ILE A 1 213 ? -11.438 -10.109 -29.104 1.00 88.06 213 ILE A CA 1
ATOM 1759 C C . ILE A 1 213 ? -10.943 -11.395 -28.453 1.00 88.06 213 ILE A C 1
ATOM 1761 O O . ILE A 1 213 ? -11.386 -12.482 -28.803 1.00 88.06 213 ILE A O 1
ATOM 1765 N N . ALA A 1 214 ? -10.057 -11.269 -27.471 1.00 82.12 214 ALA A N 1
ATOM 1766 C CA . ALA A 1 214 ? -9.566 -12.409 -26.714 1.00 82.12 214 ALA A CA 1
ATOM 1767 C C . ALA A 1 214 ? -10.557 -12.873 -25.646 1.00 82.12 214 ALA A C 1
ATOM 1769 O O . ALA A 1 214 ? -10.496 -14.028 -25.252 1.00 82.12 214 ALA A O 1
ATOM 1770 N N . ASN A 1 215 ? -11.466 -12.028 -25.152 1.00 81.69 215 ASN A N 1
ATOM 1771 C CA . ASN A 1 215 ? -12.535 -12.445 -24.238 1.00 81.69 215 ASN A CA 1
ATOM 1772 C C . ASN A 1 215 ? -13.709 -11.458 -24.273 1.00 81.69 215 ASN A C 1
ATOM 1774 O O . ASN A 1 215 ? -13.496 -10.269 -24.503 1.00 81.69 215 ASN A O 1
ATOM 1778 N N . LEU A 1 216 ? -14.935 -11.929 -24.023 1.00 79.38 216 LEU A N 1
ATOM 1779 C CA . LEU A 1 216 ? -16.134 -11.077 -24.023 1.00 79.38 216 LEU A CA 1
ATOM 1780 C C . LEU A 1 216 ? -16.425 -10.462 -22.649 1.00 79.38 216 LEU A C 1
ATOM 1782 O O . LEU A 1 216 ? -16.781 -9.287 -22.575 1.00 79.38 216 LEU A O 1
ATOM 1786 N N . GLN A 1 217 ? -16.253 -11.230 -21.569 1.00 73.62 217 GLN A N 1
ATOM 1787 C CA . GLN A 1 217 ? -16.542 -10.781 -20.208 1.00 73.62 217 GLN A CA 1
ATOM 1788 C C . GLN A 1 217 ? -15.544 -11.388 -19.202 1.00 73.62 217 GLN A C 1
ATOM 1790 O O . GLN A 1 217 ? -15.567 -12.598 -18.992 1.00 73.62 217 GLN A O 1
ATOM 1795 N N . PRO A 1 218 ? -14.646 -10.584 -18.600 1.00 73.44 218 PRO A N 1
ATOM 1796 C CA . PRO A 1 218 ? -14.357 -9.191 -18.950 1.00 73.44 218 PRO A CA 1
ATOM 1797 C C . PRO A 1 218 ? -13.876 -9.061 -20.403 1.00 73.44 218 PRO A C 1
ATOM 1799 O O . PRO A 1 218 ? -13.243 -9.975 -20.933 1.00 73.44 218 PRO A O 1
ATOM 1802 N N . LYS A 1 219 ? -14.182 -7.935 -21.056 1.00 80.06 219 LYS A N 1
ATOM 1803 C CA . LYS A 1 219 ? -13.778 -7.701 -22.447 1.00 80.06 219 LYS A CA 1
ATOM 1804 C C . LYS A 1 219 ? -12.258 -7.545 -22.525 1.00 80.06 219 LYS A C 1
ATOM 1806 O O . LYS A 1 219 ? -11.719 -6.589 -21.975 1.00 80.06 219 LYS A O 1
ATOM 1811 N N . ILE A 1 220 ? -11.584 -8.463 -23.214 1.00 81.62 220 ILE A N 1
ATOM 1812 C CA . ILE A 1 220 ? -10.133 -8.421 -23.450 1.00 81.62 220 ILE A CA 1
ATOM 1813 C C . ILE A 1 220 ? -9.912 -8.267 -24.950 1.00 81.62 220 ILE A C 1
ATOM 1815 O O . ILE A 1 220 ? -10.448 -9.046 -25.739 1.00 81.62 220 ILE A O 1
ATOM 1819 N N . LEU A 1 221 ? -9.140 -7.251 -25.330 1.00 85.94 221 LEU A N 1
ATOM 1820 C CA . LEU A 1 221 ? -8.795 -6.941 -26.714 1.00 85.94 221 LEU A CA 1
ATOM 1821 C C . LEU A 1 221 ? -7.287 -7.084 -26.899 1.00 85.94 221 LEU A C 1
ATOM 1823 O O . LEU A 1 221 ? -6.517 -6.528 -26.117 1.00 85.94 221 LEU A O 1
ATOM 1827 N N . LEU A 1 222 ? -6.883 -7.807 -27.937 1.00 85.00 222 LEU A N 1
ATOM 1828 C CA . LEU A 1 222 ? -5.498 -7.911 -28.373 1.00 85.00 222 LEU A CA 1
ATOM 1829 C C . LEU A 1 222 ? -5.329 -7.082 -29.636 1.00 85.00 222 LEU A C 1
ATOM 1831 O O . LEU A 1 222 ? -6.098 -7.221 -30.585 1.00 85.00 222 LEU A O 1
ATOM 1835 N N . PHE A 1 223 ? -4.333 -6.206 -29.629 1.00 87.56 223 PHE A N 1
ATOM 1836 C CA . PHE A 1 223 ? -3.982 -5.403 -30.787 1.00 87.56 223 PHE A CA 1
ATOM 1837 C C . PHE A 1 223 ? -2.768 -6.032 -31.460 1.00 87.56 223 PHE A C 1
ATOM 1839 O O . PHE A 1 223 ? -1.721 -6.195 -30.833 1.00 87.56 223 PHE A O 1
ATOM 1846 N N . HIS A 1 224 ? -2.926 -6.386 -32.729 1.00 84.38 224 HIS A N 1
ATOM 1847 C CA . HIS A 1 224 ? -1.892 -7.003 -33.550 1.00 84.38 224 HIS A CA 1
ATOM 1848 C C . HIS A 1 224 ? -1.241 -5.965 -34.455 1.00 84.38 224 HIS A C 1
ATOM 1850 O O . HIS A 1 224 ? -1.893 -5.007 -34.875 1.00 84.38 224 HIS A O 1
ATOM 1856 N N . ASP A 1 225 ? 0.036 -6.180 -34.767 1.00 80.31 225 ASP A N 1
ATOM 1857 C CA . ASP A 1 225 ? 0.824 -5.345 -35.682 1.00 80.31 225 ASP A CA 1
ATOM 1858 C C . ASP A 1 225 ? 0.808 -3.845 -35.319 1.00 80.31 225 ASP A C 1
ATOM 1860 O O . ASP A 1 225 ? 0.779 -2.973 -36.191 1.00 80.31 225 ASP A O 1
ATOM 1864 N N . VAL A 1 226 ? 0.798 -3.539 -34.015 1.00 82.25 226 VAL A N 1
ATOM 1865 C CA . VAL A 1 226 ? 0.804 -2.152 -33.510 1.00 82.25 226 VAL A CA 1
ATOM 1866 C C . VAL A 1 226 ? 2.145 -1.473 -33.768 1.00 82.25 226 VAL A C 1
ATOM 1868 O O . VAL A 1 226 ? 2.191 -0.289 -34.080 1.00 82.25 226 VAL A O 1
ATOM 1871 N N . ILE A 1 227 ? 3.232 -2.227 -33.615 1.00 82.00 227 ILE A N 1
ATOM 1872 C CA . ILE A 1 227 ? 4.607 -1.767 -33.7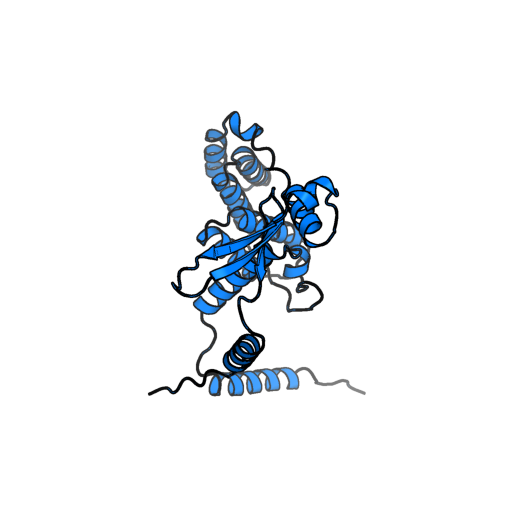97 1.00 82.00 227 ILE A CA 1
ATOM 1873 C C . ILE A 1 227 ? 5.334 -2.864 -34.571 1.00 82.00 227 ILE A C 1
ATOM 1875 O O . ILE A 1 227 ? 5.267 -4.034 -34.193 1.00 82.00 227 ILE A O 1
ATOM 1879 N N . SER A 1 228 ? 6.014 -2.502 -35.655 1.00 83.81 228 SER A N 1
ATOM 1880 C CA . SER A 1 228 ? 6.872 -3.438 -36.385 1.00 83.81 228 SER A CA 1
ATOM 1881 C C . SER A 1 228 ? 8.098 -3.826 -35.554 1.00 83.81 228 SER A C 1
ATOM 1883 O O . SER A 1 228 ? 8.572 -3.054 -34.722 1.00 83.81 228 SER A O 1
ATOM 1885 N N . GLU A 1 229 ? 8.690 -4.993 -35.814 1.00 84.56 229 GLU A N 1
ATOM 1886 C CA . GLU A 1 229 ? 9.937 -5.396 -35.142 1.00 84.56 229 GLU A CA 1
ATOM 1887 C C . GLU A 1 229 ? 11.062 -4.368 -35.321 1.00 84.56 229 GLU A C 1
ATOM 1889 O O . GLU A 1 229 ? 11.852 -4.135 -34.407 1.00 84.56 229 GLU A O 1
ATOM 1894 N N . THR A 1 230 ? 11.103 -3.696 -36.473 1.00 86.12 230 THR A N 1
ATOM 1895 C CA . THR A 1 230 ? 12.051 -2.615 -36.758 1.00 86.12 230 THR A CA 1
ATOM 1896 C C . THR A 1 230 ? 11.821 -1.386 -35.885 1.00 86.12 230 THR A C 1
ATOM 1898 O O . THR A 1 230 ? 12.775 -0.855 -35.321 1.00 86.12 230 THR A O 1
ATOM 1901 N N . GLU A 1 231 ? 10.571 -0.954 -35.713 1.00 83.38 231 GLU A N 1
ATOM 1902 C CA . GLU A 1 231 ? 10.234 0.164 -34.823 1.00 83.38 231 GLU A CA 1
ATOM 1903 C C . GLU A 1 231 ? 10.467 -0.213 -33.358 1.00 83.38 231 GLU A C 1
ATOM 1905 O O . GLU A 1 231 ? 11.015 0.577 -32.594 1.00 83.38 231 GLU A O 1
ATOM 1910 N N . ALA A 1 232 ? 10.132 -1.443 -32.964 1.00 83.88 232 ALA A N 1
ATOM 1911 C CA . ALA A 1 232 ? 10.396 -1.947 -31.624 1.00 83.88 232 ALA A CA 1
ATOM 1912 C C . ALA A 1 232 ? 11.904 -2.037 -31.339 1.00 83.88 232 ALA A C 1
ATOM 1914 O O . ALA A 1 232 ? 12.347 -1.753 -30.225 1.00 83.88 232 ALA A O 1
ATOM 1915 N N . ALA A 1 233 ? 12.715 -2.439 -32.321 1.00 87.31 233 ALA A N 1
ATOM 1916 C CA . ALA A 1 233 ? 14.172 -2.440 -32.217 1.00 87.31 233 ALA A CA 1
ATOM 1917 C C . ALA A 1 233 ? 14.729 -1.014 -32.105 1.00 87.31 233 ALA A C 1
ATOM 1919 O O . ALA A 1 233 ? 15.570 -0.759 -31.244 1.00 87.31 233 ALA A O 1
ATOM 1920 N N . PHE A 1 234 ? 14.212 -0.080 -32.904 1.00 89.94 234 PHE A N 1
ATOM 1921 C CA . PHE A 1 234 ? 14.569 1.333 -32.823 1.00 89.94 234 PHE A CA 1
ATOM 1922 C C . PHE A 1 234 ? 14.232 1.928 -31.449 1.00 89.94 234 PHE A C 1
ATOM 1924 O O . PHE A 1 234 ? 15.105 2.492 -30.800 1.00 89.94 234 PHE A O 1
ATOM 1931 N N . LEU A 1 235 ? 13.012 1.732 -30.940 1.00 84.44 235 LEU A N 1
ATOM 1932 C CA . LEU A 1 235 ? 12.608 2.213 -29.613 1.00 84.44 235 LEU A CA 1
ATOM 1933 C C . LEU A 1 235 ? 13.472 1.617 -28.495 1.00 84.44 235 LEU A C 1
ATOM 1935 O O . LEU A 1 235 ? 13.855 2.331 -27.569 1.00 84.44 235 LEU A O 1
ATOM 1939 N N . ARG A 1 236 ? 13.822 0.326 -28.591 1.00 86.25 236 ARG A N 1
ATOM 1940 C CA . ARG A 1 236 ? 14.770 -0.317 -27.668 1.00 86.25 236 ARG A CA 1
ATOM 1941 C C . ARG A 1 236 ? 16.141 0.348 -27.730 1.00 86.25 236 ARG A C 1
ATOM 1943 O O . ARG A 1 236 ? 16.733 0.609 -26.685 1.00 86.25 236 ARG A O 1
ATOM 1950 N N . GLN A 1 237 ? 16.639 0.634 -28.929 1.00 90.56 237 GLN A N 1
ATOM 1951 C CA . GLN A 1 237 ? 17.925 1.292 -29.124 1.00 90.56 237 GLN A CA 1
ATOM 1952 C C . GLN A 1 237 ? 17.918 2.717 -28.562 1.00 90.56 237 GLN A C 1
ATOM 1954 O O . GLN A 1 237 ? 18.806 3.054 -27.785 1.00 90.56 237 GLN A O 1
ATOM 1959 N N . GLU A 1 238 ? 16.919 3.531 -28.904 1.00 88.38 238 GLU A N 1
ATOM 1960 C CA . GLU A 1 238 ? 16.792 4.909 -28.417 1.00 88.38 238 GLU A CA 1
ATOM 1961 C C . GLU A 1 238 ? 16.596 4.963 -26.901 1.00 88.38 238 GLU A C 1
ATOM 1963 O O . GLU A 1 238 ? 17.276 5.731 -26.227 1.00 88.38 238 GLU A O 1
ATOM 1968 N N . GLY A 1 239 ? 15.750 4.097 -26.337 1.00 78.94 239 GLY A N 1
ATOM 1969 C CA . GLY A 1 239 ? 15.559 3.999 -24.888 1.00 78.94 239 GLY A CA 1
ATOM 1970 C C . GLY A 1 239 ? 16.809 3.533 -24.131 1.00 78.94 239 GLY A C 1
ATOM 1971 O O . GLY A 1 239 ? 16.932 3.789 -22.936 1.00 78.94 239 GLY A O 1
ATOM 1972 N N . SER A 1 240 ? 17.752 2.881 -24.819 1.00 80.44 240 SER A N 1
ATOM 1973 C CA . SER A 1 240 ? 19.036 2.453 -24.248 1.00 80.44 240 SER A CA 1
ATOM 1974 C C . SER A 1 240 ? 20.133 3.516 -24.361 1.00 80.44 240 SER A C 1
ATOM 1976 O O . SER A 1 240 ? 21.204 3.356 -23.768 1.00 80.44 240 SER A O 1
ATOM 1978 N N . LYS A 1 241 ? 19.915 4.597 -25.124 1.00 85.81 241 LYS A N 1
ATOM 1979 C CA . LYS A 1 241 ? 20.894 5.682 -25.219 1.00 85.81 241 LYS A CA 1
ATOM 1980 C C . LYS A 1 241 ? 20.904 6.461 -23.910 1.00 85.81 241 LYS A C 1
ATOM 1982 O O . LYS A 1 241 ? 19.879 6.948 -23.441 1.00 85.81 241 LYS A O 1
ATOM 1987 N N . LYS A 1 242 ? 22.093 6.611 -23.324 1.00 64.88 242 LYS A N 1
ATOM 1988 C CA . LYS A 1 242 ? 22.295 7.522 -22.195 1.00 64.88 242 LYS A CA 1
ATOM 1989 C C . LYS A 1 242 ? 21.982 8.940 -22.663 1.00 64.88 242 LYS A C 1
ATOM 1991 O O . LYS A 1 242 ? 22.587 9.419 -23.621 1.00 64.88 242 LYS A O 1
ATOM 1996 N N . VAL A 1 243 ? 21.043 9.596 -21.990 1.00 64.62 243 VAL A N 1
ATOM 1997 C CA . VAL A 1 243 ? 20.755 11.015 -22.204 1.00 64.62 243 VAL A CA 1
ATOM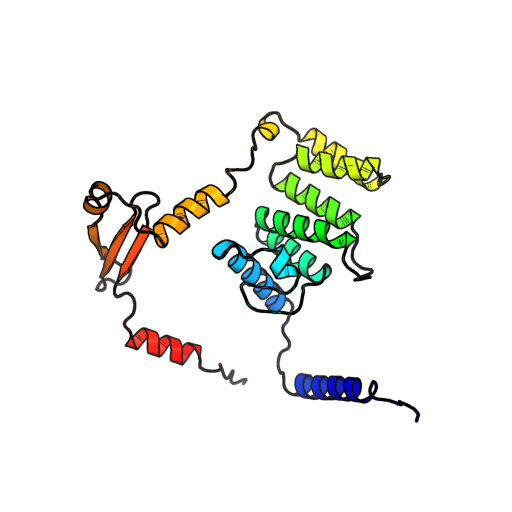 1998 C C . VAL A 1 243 ? 21.983 11.802 -21.751 1.00 64.62 243 VAL A C 1
ATOM 2000 O O . VAL A 1 243 ? 22.248 11.919 -20.557 1.00 64.62 243 VAL A O 1
ATOM 2003 N N . PHE A 1 244 ? 22.762 12.308 -22.704 1.00 53.53 244 PHE A N 1
ATOM 2004 C CA . PHE A 1 244 ? 23.774 13.320 -22.427 1.00 53.53 244 PHE A CA 1
ATOM 2005 C C . PHE A 1 244 ? 23.063 14.669 -22.423 1.00 53.53 244 PHE A C 1
ATOM 2007 O O . PHE A 1 244 ? 22.736 15.212 -23.476 1.00 53.53 244 PHE A O 1
ATOM 2014 N N . ILE A 1 245 ? 22.765 15.173 -21.228 1.00 49.03 245 ILE A N 1
ATOM 2015 C CA . ILE A 1 245 ? 22.273 16.538 -21.063 1.00 49.03 245 ILE A CA 1
ATOM 2016 C C . ILE A 1 245 ? 23.464 17.455 -21.344 1.00 49.03 245 ILE A C 1
ATOM 2018 O O . ILE A 1 245 ? 24.425 17.480 -20.578 1.00 49.03 245 ILE A O 1
ATOM 2022 N N . ILE A 1 246 ? 23.424 18.154 -22.476 1.00 45.31 246 ILE A N 1
ATOM 2023 C CA . ILE A 1 246 ? 24.357 19.239 -22.774 1.00 45.31 246 ILE A CA 1
ATOM 2024 C C . ILE A 1 246 ? 23.859 20.439 -21.967 1.00 45.31 246 ILE A C 1
ATOM 2026 O O . ILE A 1 246 ? 22.810 20.999 -22.275 1.00 45.31 246 ILE A O 1
ATOM 2030 N N . SER A 1 247 ? 24.562 20.766 -20.887 1.00 41.94 247 SER A N 1
ATOM 2031 C CA . SER A 1 247 ? 24.355 21.995 -20.124 1.00 41.94 247 SER A CA 1
ATOM 2032 C C . SER A 1 247 ? 25.029 23.159 -20.857 1.00 41.94 247 SER A C 1
ATOM 2034 O O . SER A 1 247 ? 26.256 23.149 -20.984 1.00 41.94 247 SER A O 1
ATOM 2036 N N . GLU A 1 248 ? 24.237 24.119 -21.337 1.00 37.12 248 GLU A N 1
ATOM 2037 C CA . GLU A 1 248 ? 24.688 25.498 -21.600 1.00 37.12 248 GLU A CA 1
ATOM 2038 C C . GLU A 1 248 ? 24.740 26.307 -20.299 1.00 37.12 248 GLU A C 1
ATOM 2040 O O . GLU A 1 248 ? 23.872 26.073 -19.422 1.00 37.12 248 GLU A O 1
#

Sequence (248 aa):
MKFSSNKYSYFSDLNTTYQIVNTNIVHWPGEYDVKASAQALLRLRTFYYFNIDKAINGVLFDDHCQPLNPSQVLKIIRIAIDNNLLNEARLWCEALLRRLPFTSYQDENINELAIHRFLAAIYNQAGMHKKAADILLQLTQSGHSEVDQEYEFYKTSINETDEKQNIALTKEEYDNHYKQLCRENRKSPQEYSKLYCFSSVTSIPYYNAKVEIANLQPKILLFHDVISETEAAFLRQEGSKKVFIISE

Secondary structure (DSSP, 8-state):
------SHHHHHHHHHHHHHHHHH-S----HHHHHHHHHHHHHHHHHH---HHHHHTTEETTEE-PPPPHHHHHHHHHHHHHTT-HHHHHHHHHHHHTTGGG-----TT--HHHHHHHHHHHHHHTT-HHHHHHHHHHHHHTT-GGGHHHHHHHHHT--GGGGG---SS-THHHHHHHHHHHHS----HHHHTT--EEEEE-SSTT-EEEEEEEEETTEEEEEESSS-HHHHHHHHHHHTS-------

Foldseek 3Di:
DDDDDDPVVVVVVVVVVVVVCVVPVPDDDDPVNLLVVLVVVLVCCVPVVFDLLCVQCQHGPNDGGHHNDLVSLVVSLVSCVVVVVLVSSLNSLVSSLVCVVPDPDPPVPDDSVVSLLVNLVSCVVVVLLVVSLVSLVVVVVVPNCVCVVVNVVSVVSDDPCNVVPPPPPPCVVVVVVVVCLVPDPPDDPVQVVPKDWDWDQDPPRPDTWIWTQSGVVVTDIDTPPPDDPVRVVVCVVVVPDDDPPDDD